Protein 7W13 (pdb70)

B-factor: mean 14.5, std 6.31, range [6.66, 54.09]

Foldseek 3Di:
DWFLVVQVQCVQQLQQWWWDWDCVVPVDTHNDRPRDDDPQWGDDPSWTKGKDFDAQTFGKIWGNDWFWLQDADKKKKKFWWAFADDDPQQAKKFFKFFALAPVLQGTQWTWMFGCDDPCDGQWIWIWGWPHSDDDPVTDIDIFTPGHRDNDIWMWMWIRHNQWIWIAINNRTRDIDGRNSSGGRGITMMGHIGGRTGRDMTMMITPHMDID

Solvent-accessible surface area: 9708 Å² total; per-residue (Å²): 163,119,17,0,52,53,5,60,85,0,70,69,0,2,150,57,3,21,0,17,15,12,137,98,72,27,242,73,44,23,182,82,4,64,128,48,74,29,1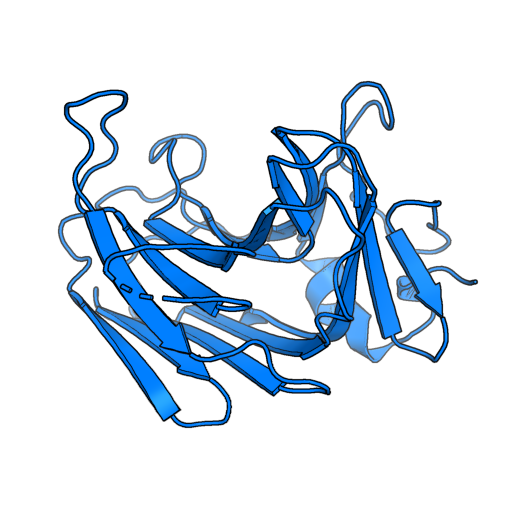18,14,0,6,1,66,132,132,15,0,6,0,17,20,16,19,78,85,67,85,0,0,0,31,5,82,75,75,14,37,2,87,28,112,84,43,61,79,0,31,0,44,0,21,0,45,102,27,105,236,29,3,83,32,2,0,0,0,7,0,10,2,16,109,53,0,70,62,35,0,0,36,0,0,7,16,34,103,38,98,133,97,149,41,4,2,1,0,6,0,23,60,31,43,112,68,73,99,46,7,130,87,70,80,35,55,14,28,97,31,33,112,33,159,2,58,0,8,0,69,0,86,144,26,109,0,16,0,58,14,93,68,51,106,75,3,48,39,71,0,30,81,1,107,55,71,19,0,24,5,6,0,0,0,63,0,47,92,3,99,32,78,3,81,0,19,0,22,16,1,63,45,91

Sequence (211 aa):
RRPPWDIARFRPALRVAKLQAPDSVQRKDVRSFPNFQADHFYSENRDMVFVMGGDSQRSELRFLDEWSVRTSSTRRMVGVLTLPTPLRGMKHFTWMQVAGGSKGKKPLLRLSWHDKREQLRNTMLATVRLNNKSGDAGRFKKIVLGTRPSGRFVADVRVERSRLTVRLNGRKLVDEDVGYWTYSTNYFKAGVYVQEGSPDARVVFHGLTVS

Secondary structure (DSSP, 8-state):
-B-GGGSGGGHHHHHTEEEE--TTT-SS-B---TT--BTTEEBSTT-EEEEEESTT-EEEEEES--B-TT-SS-EEEEEEEE-PPPPTT--EEEEEEEE-HHHH-S-SEEEEEEEE----EEEEEEEEES----GGG--EEEEEEEEPPSS-EEEEEEEETTEEEEEETTEEEEEEE-TT---S-BEEEEEEEEEE-SSEEEEEEEEEEE-

Organism: Pyropia yezoensis (NCBI:txid2788)

Radius of gyration: 16.11 Å; Cα contacts (8 Å, |Δi|>4): 576; chains: 1; bounding box: 39×32×44 Å

Nearest PDB structures (foldseek):
  7w13-assembly1_A  TM=1.005E+00  e=8.584E-45  Pyropia yezoensis
  7w18-assembly1_A  TM=1.000E+00  e=5.402E-41  Pyropia yezoensis
  8qli-assembly1_A  TM=9.054E-01  e=7.258E-20  Paradendryphiella salina
  8r43-assembly1_A  TM=9.053E-01  e=9.008E-20  Paradendryphiella salina
  7c8g-assembly1_B  TM=9.088E-01  e=2.909E-17  Psychromonas sp.

Structure (mmCIF, N/CA/C/O backbone):
data_7W13
#
_entry.id   7W13
#
_cell.length_a   47.313
_cell.length_b   64.523
_cell.length_c   73.840
_cell.angle_alpha   90.000
_cell.angle_beta   90.000
_cell.angle_gamma   90.000
#
_symmetry.space_group_name_H-M   'P 21 21 21'
#
loop_
_entity.id
_entity.type
_entity.pdbx_description
1 polymer 'Alginate lyase'
2 branched 'beta-D-mannopyranuronic acid-(1-4)-beta-D-mannopyranuronic acid-(1-4)-beta-D-mannopyranuronic acid'
3 water water
#
loop_
_atom_site.group_PDB
_atom_site.id
_atom_site.type_symbol
_atom_site.label_atom_id
_atom_site.label_alt_id
_atom_site.label_comp_id
_atom_site.label_asym_id
_atom_site.label_entity_id
_atom_site.label_seq_id
_atom_site.pdbx_PDB_ins_code
_atom_site.Cartn_x
_atom_site.Cartn_y
_atom_site.Cartn_z
_atom_site.occupancy
_atom_site.B_iso_or_equiv
_atom_site.auth_seq_id
_atom_site.auth_comp_id
_atom_site.auth_asym_id
_atom_site.auth_atom_id
_atom_site.pdbx_PDB_model_num
ATOM 1 N N . ARG A 1 27 ? 24.705 31.064 1.592 1.00 19.46 27 ARG A N 1
ATOM 2 C CA . ARG A 1 27 ? 25.167 31.043 3.039 1.00 17.32 27 ARG A CA 1
ATOM 3 C C . ARG A 1 27 ? 26.591 31.557 3.207 1.00 18.76 27 ARG A C 1
ATOM 4 O O . ARG A 1 27 ? 27.443 31.351 2.353 1.00 20.08 27 ARG A O 1
ATOM 12 N N . ARG A 1 28 ? 26.858 32.246 4.307 1.00 15.31 28 ARG A N 1
ATOM 13 C CA . ARG A 1 28 ? 28.175 32.808 4.561 1.00 15.77 28 ARG A CA 1
ATOM 14 C C . ARG A 1 28 ? 28.511 32.725 6.071 1.00 12.80 28 ARG A C 1
ATOM 15 O O . ARG A 1 28 ? 27.617 32.384 6.869 1.00 13.07 28 ARG A O 1
ATOM 23 N N . PRO A 1 29 ? 29.767 32.965 6.513 1.00 12.72 29 PRO A N 1
ATOM 24 C CA . PRO A 1 29 ? 30.168 32.894 7.895 1.00 11.79 29 PRO A CA 1
ATOM 25 C C . PRO A 1 29 ? 29.448 33.993 8.690 1.00 11.33 29 PRO A C 1
ATOM 26 O O . PRO A 1 29 ? 29.411 35.120 8.234 1.00 11.85 29 PRO A O 1
ATOM 30 N N . PRO A 1 30 ? 28.835 33.674 9.824 1.00 10.15 30 PRO A N 1
ATOM 31 C CA . PRO A 1 30 ? 28.202 34.760 10.581 1.00 10.03 30 PRO A CA 1
ATOM 32 C C . PRO A 1 30 ? 29.195 35.872 10.964 1.00 10.22 30 PRO A C 1
ATOM 33 O O . PRO A 1 30 ? 28.760 37.048 11.145 1.00 12.83 30 PRO A O 1
ATOM 37 N N . TRP A 1 31 ? 30.476 35.587 11.077 1.00 11.06 31 TRP A N 1
ATOM 38 C CA . TRP A 1 31 ? 31.494 36.635 11.354 1.00 11.49 31 TRP A CA 1
ATOM 39 C C . TRP A 1 31 ? 31.523 37.676 10.224 1.00 12.18 31 TRP A C 1
ATOM 40 O O . TRP A 1 31 ? 31.898 38.829 10.481 1.00 13.61 31 TRP A O 1
ATOM 51 N N . ASP A 1 32 ? 31.051 37.297 9.035 1.00 11.95 32 ASP A N 1
ATOM 52 C CA . ASP A 1 32 ? 30.931 38.317 7.927 1.00 11.91 32 ASP A CA 1
ATOM 53 C C . ASP A 1 32 ? 29.940 39.445 8.256 1.00 12.24 32 ASP A C 1
ATOM 54 O O . ASP A 1 32 ? 30.074 40.578 7.716 1.00 13.94 32 ASP A O 1
ATOM 59 N N . ILE A 1 33 ? 28.995 39.195 9.173 1.00 12.21 33 ILE A N 1
ATOM 60 C CA . ILE A 1 33 ? 28.000 40.175 9.513 1.00 11.51 33 ILE A CA 1
ATOM 61 C C . ILE A 1 33 ? 28.431 40.854 10.793 1.00 11.79 33 ILE A C 1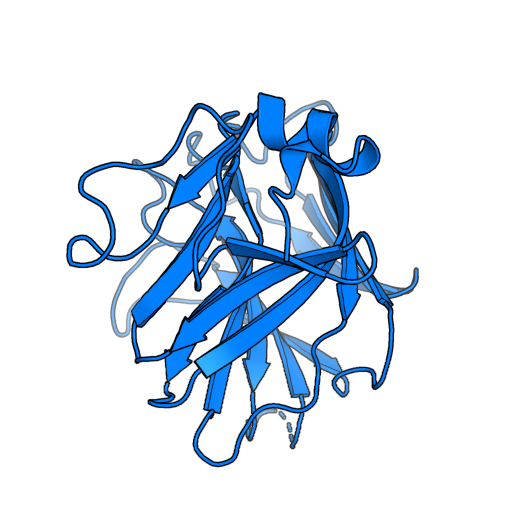
ATOM 62 O O . ILE A 1 33 ? 28.404 40.303 11.907 1.00 12.46 33 ILE A O 1
ATOM 67 N N . ALA A 1 34 ? 28.926 42.094 10.659 1.00 12.48 34 ALA A N 1
ATOM 68 C CA . ALA A 1 34 ? 29.621 42.710 11.762 1.00 11.24 34 ALA A CA 1
ATOM 69 C C . ALA A 1 34 ? 28.894 42.814 13.108 1.00 11.05 34 ALA A C 1
ATOM 70 O O . ALA A 1 34 ? 29.520 42.781 14.183 1.00 9.14 34 ALA A O 1
ATOM 72 N N . ARG A 1 35 ? 27.567 42.896 13.009 1.00 10.52 35 ARG A N 1
ATOM 73 C CA . ARG A 1 35 ? 26.799 43.082 14.221 1.00 9.82 35 ARG A CA 1
ATOM 74 C C . ARG A 1 35 ? 26.959 41.897 15.201 1.00 8.16 35 ARG A C 1
ATOM 75 O O . ARG A 1 35 ? 26.613 42.038 16.405 1.00 8.71 35 ARG A O 1
ATOM 79 N N . PHE A 1 36 ? 27.352 40.733 14.662 1.00 7.75 36 PHE A N 1
ATOM 80 C CA . PHE A 1 36 ? 27.541 39.557 15.571 1.00 7.93 36 PHE A CA 1
ATOM 81 C C . PHE A 1 36 ? 28.937 39.446 16.176 1.00 8.46 36 PHE A C 1
ATOM 82 O O . PHE A 1 36 ? 29.174 38.666 17.104 1.00 9.11 36 PHE A O 1
ATOM 90 N N . ARG A 1 37 ? 29.841 40.326 15.706 1.00 8.54 37 ARG A N 1
ATOM 91 C CA . ARG A 1 37 ? 31.187 40.198 16.209 1.00 9.18 37 ARG A CA 1
ATOM 92 C C . ARG A 1 37 ? 31.381 40.366 17.730 1.00 8.58 37 ARG A C 1
ATOM 93 O O . ARG A 1 37 ? 32.189 39.679 18.319 1.00 9.43 37 ARG A O 1
ATOM 101 N N . PRO A 1 38 ? 30.700 41.341 18.376 1.00 8.23 38 PRO A N 1
ATOM 102 C CA . PRO A 1 38 ? 30.920 41.501 19.802 1.00 8.24 38 PRO A CA 1
ATOM 103 C C . PRO A 1 38 ? 30.609 40.191 20.587 1.00 8.17 38 PRO A C 1
ATOM 104 O O . PRO A 1 38 ? 31.451 39.780 21.432 1.00 8.97 38 PRO A O 1
ATOM 108 N N . ALA A 1 39 ? 29.481 39.564 20.273 1.00 8.30 39 ALA A N 1
ATOM 109 C CA . ALA A 1 39 ? 29.130 38.304 20.951 1.00 7.88 39 ALA A CA 1
ATOM 110 C C . ALA A 1 39 ? 30.142 37.199 20.596 1.00 8.13 39 ALA A C 1
ATOM 111 O O . ALA A 1 39 ? 30.603 36.468 21.512 1.00 8.84 39 ALA A O 1
ATOM 113 N N . LEU A 1 40 ? 30.525 37.140 19.335 1.00 8.05 40 LEU A N 1
ATOM 114 C CA . LEU A 1 40 ? 31.389 36.024 18.910 1.00 8.74 40 LEU A CA 1
ATOM 115 C C . LEU A 1 40 ? 32.795 36.154 19.460 1.00 9.44 40 LEU A C 1
ATOM 116 O O . LEU A 1 40 ? 33.476 35.137 19.741 1.00 11.42 40 LEU A O 1
ATOM 121 N N . ARG A 1 41 ? 33.218 37.382 19.710 1.00 10.16 41 ARG A N 1
ATOM 122 C CA . ARG A 1 41 ? 34.501 37.582 20.349 1.00 10.08 41 ARG A CA 1
ATOM 123 C C . ARG A 1 41 ? 34.601 37.018 21.790 1.00 10.46 41 ARG A C 1
ATOM 124 O O . ARG A 1 41 ? 35.722 36.764 22.303 1.00 11.37 41 ARG A O 1
ATOM 132 N N . VAL A 1 42 ? 33.436 36.806 22.479 1.00 10.23 42 VAL A N 1
ATOM 133 C CA . VAL A 1 42 ? 33.408 36.419 23.870 1.00 9.36 42 VAL A CA 1
ATOM 134 C C . VAL A 1 42 ? 32.535 35.099 24.031 1.00 9.56 42 VAL A C 1
ATOM 135 O O . VAL A 1 42 ? 31.951 34.885 25.083 1.00 10.84 42 VAL A O 1
ATOM 139 N N . ALA A 1 43 ? 32.590 34.288 22.974 1.00 8.64 43 ALA A N 1
ATOM 140 C CA . ALA A 1 43 ? 31.850 33.001 22.994 1.00 9.31 43 ALA A CA 1
ATOM 141 C C . ALA A 1 43 ? 32.600 31.957 22.232 1.00 9.90 43 ALA A C 1
ATOM 142 O O . ALA A 1 43 ? 33.528 32.242 21.506 1.00 13.20 43 ALA A O 1
ATOM 144 N N . LYS A 1 44 ? 32.183 30.710 22.405 1.00 10.10 44 LYS A N 1
ATOM 145 C CA . LYS A 1 44 ? 32.649 29.627 21.529 1.00 10.36 44 LYS A CA 1
ATOM 146 C C . LYS A 1 44 ? 31.438 28.777 21.132 1.00 10.56 44 LYS A C 1
ATOM 147 O O . LYS A 1 44 ? 30.442 28.825 21.825 1.00 10.27 44 LYS A O 1
ATOM 153 N N . LEU A 1 45 ? 31.533 28.082 20.022 1.00 9.82 45 LEU A N 1
ATOM 154 C CA . LEU A 1 45 ? 30.403 27.343 19.446 1.00 9.41 45 LEU A CA 1
ATOM 155 C C . LEU A 1 45 ? 30.539 25.867 19.769 1.00 9.95 45 LEU A C 1
ATOM 156 O O . LEU A 1 45 ? 31.549 25.262 19.440 1.00 11.33 45 LEU A O 1
ATOM 161 N N . GLN A 1 46 ? 29.519 25.317 20.457 1.00 9.82 46 GLN A N 1
ATOM 162 C CA . GLN A 1 46 ? 29.488 23.869 20.824 1.00 10.30 46 GLN A CA 1
ATOM 163 C C . GLN A 1 46 ? 28.533 23.123 19.900 1.00 9.28 46 GLN A C 1
ATOM 164 O O . GLN A 1 46 ? 27.448 23.571 19.620 1.00 10.78 46 GLN A O 1
ATOM 170 N N . ALA A 1 47 ? 28.920 21.902 19.477 1.00 10.02 47 ALA A N 1
ATOM 171 C CA . ALA A 1 47 ? 28.092 21.054 18.611 1.00 10.15 47 ALA A CA 1
ATOM 172 C C . ALA A 1 47 ? 28.518 19.585 18.934 1.00 11.02 47 ALA A C 1
ATOM 173 O O . ALA A 1 47 ? 29.364 19.379 19.763 1.00 11.76 47 ALA A O 1
ATOM 175 N N . PRO A 1 48 ? 27.811 18.620 18.367 1.00 12.92 48 PRO A N 1
ATOM 176 C CA . PRO A 1 48 ? 28.049 17.207 18.759 1.00 14.10 48 PRO A CA 1
ATOM 177 C C . PRO A 1 48 ? 29.478 16.745 18.502 1.00 17.65 48 PRO A C 1
ATOM 178 O O . PRO A 1 48 ? 30.101 17.277 17.598 1.00 15.75 48 PRO A O 1
ATOM 182 N N . ASP A 1 49 ? 29.973 15.739 19.243 1.00 19.34 49 ASP A N 1
ATOM 183 C CA . ASP A 1 49 ? 31.378 15.273 19.019 1.00 21.24 49 ASP A CA 1
ATOM 184 C C . ASP A 1 49 ? 31.502 14.559 17.678 1.00 22.73 49 ASP A C 1
ATOM 185 O O . ASP A 1 49 ? 32.613 14.453 17.116 1.00 26.39 49 ASP A O 1
ATOM 190 N N . SER A 1 50 ? 30.378 14.134 17.141 1.00 20.91 50 SER A N 1
ATOM 191 C CA . SER A 1 50 ? 30.354 13.540 15.828 1.00 23.56 50 SER A CA 1
ATOM 192 C C . SER A 1 50 ? 30.416 14.634 14.750 1.00 22.90 50 SER A C 1
ATOM 193 O O . SER A 1 50 ? 30.547 14.324 13.570 1.00 22.34 50 SER A O 1
ATOM 196 N N . VAL A 1 51 ? 30.281 15.905 15.118 1.00 20.69 51 VAL A N 1
ATOM 197 C CA . VAL A 1 51 ? 30.154 16.975 14.136 1.00 18.06 51 VAL A CA 1
ATOM 198 C C . VAL A 1 51 ? 31.439 17.815 14.215 1.00 18.39 51 VAL A C 1
ATOM 199 O O . VAL A 1 51 ? 31.964 18.293 13.169 1.00 18.77 51 VAL A O 1
ATOM 203 N N . GLN A 1 52 ? 31.950 18.100 15.416 1.00 17.38 52 GLN A N 1
ATOM 204 C CA . GLN A 1 52 ? 33.239 18.772 15.474 1.00 20.79 52 GLN A CA 1
ATOM 205 C C . GLN A 1 52 ? 34.023 18.281 16.630 1.00 18.64 52 GLN A C 1
ATOM 206 O O . GLN A 1 52 ? 33.464 17.903 17.611 1.00 17.20 52 GLN A O 1
ATOM 212 N N . ARG A 1 53 ? 35.342 18.208 16.462 1.00 19.76 53 ARG A N 1
ATOM 213 C CA . ARG A 1 53 ? 36.161 17.615 17.538 1.00 20.23 53 ARG A CA 1
ATOM 214 C C . ARG A 1 53 ? 36.147 18.482 18.783 1.00 20.63 53 ARG A C 1
ATOM 215 O O . ARG A 1 53 ? 36.058 17.950 19.891 1.00 21.79 53 ARG A O 1
ATOM 223 N N . LYS A 1 54 ? 36.175 19.814 18.617 1.00 17.15 54 LYS A N 1
ATOM 224 C CA . LYS A 1 54 ? 36.302 20.688 19.712 1.00 17.91 54 LYS A CA 1
ATOM 225 C C . LYS A 1 54 ? 35.406 21.890 19.448 1.00 14.23 54 LYS A C 1
ATOM 226 O O . LYS A 1 54 ? 35.019 22.100 18.285 1.00 16.10 54 LYS A O 1
ATOM 228 N N . ASP A 1 55 ? 35.127 22.618 20.515 1.00 16.80 55 ASP A N 1
ATOM 229 C CA . ASP A 1 55 ? 34.360 23.875 20.440 1.00 15.10 55 ASP A CA 1
ATOM 230 C C . ASP A 1 55 ? 35.082 24.850 19.508 1.00 18.72 55 ASP A C 1
ATOM 231 O O . ASP A 1 55 ? 36.307 24.861 19.424 1.00 19.09 55 ASP A O 1
ATOM 236 N N . VAL A 1 56 ? 34.333 25.584 18.710 1.00 15.16 56 VAL A N 1
ATOM 237 C CA . VAL A 1 56 ? 34.970 26.509 17.729 1.00 15.35 56 VAL A CA 1
ATOM 238 C C . VAL A 1 56 ? 35.160 27.804 18.453 1.00 15.95 56 VAL A C 1
ATOM 239 O O . VAL A 1 56 ? 34.201 28.355 19.038 1.00 13.75 56 VAL A O 1
ATOM 243 N N . ARG A 1 57 ? 36.402 28.340 18.422 1.00 16.15 57 ARG A N 1
ATOM 244 C CA . ARG A 1 57 ? 36.715 29.554 19.179 1.00 16.84 57 ARG A CA 1
ATOM 245 C C . ARG A 1 57 ? 37.084 30.677 18.237 1.00 18.92 57 ARG A C 1
ATOM 246 O O . ARG A 1 57 ? 36.997 31.849 18.600 1.00 23.20 57 ARG A O 1
ATOM 252 N N . SER A 1 58 ? 37.487 30.316 17.037 1.00 16.30 58 SER A N 1
ATOM 253 C CA . SER A 1 58 ? 37.858 31.322 16.034 1.00 16.77 58 SER A CA 1
ATOM 254 C C . SER A 1 58 ? 36.779 31.375 14.974 1.00 14.70 58 SER A C 1
ATOM 255 O O . SER A 1 58 ? 36.612 30.465 14.163 1.00 16.48 58 SER A O 1
ATOM 258 N N . PHE A 1 59 ? 36.063 32.493 14.924 1.00 13.53 59 PHE A N 1
ATOM 259 C CA . PHE A 1 59 ? 34.954 32.596 13.988 1.00 14.43 59 PHE A CA 1
ATOM 260 C C . PHE A 1 59 ? 35.169 33.163 12.575 1.00 13.18 59 PHE A C 1
ATOM 261 O O . PHE A 1 59 ? 34.410 32.885 11.645 1.00 12.91 59 PHE A O 1
ATOM 269 N N . PRO A 1 60 ? 36.252 33.929 12.361 1.00 15.06 60 PRO A N 1
ATOM 270 C CA . PRO A 1 60 ? 36.367 34.387 10.960 1.00 15.47 60 PRO A CA 1
ATOM 271 C C . PRO A 1 60 ? 36.403 33.225 9.946 1.00 13.75 60 PRO A C 1
ATOM 272 O O . PRO A 1 60 ? 37.096 32.218 10.200 1.00 15.05 60 PRO A O 1
ATOM 276 N N . ASN A 1 61 ? 35.662 33.345 8.844 1.00 14.28 61 ASN A N 1
ATOM 277 C CA . ASN A 1 61 ? 35.560 32.362 7.774 1.00 16.04 61 ASN A CA 1
ATOM 278 C C . ASN A 1 61 ? 34.864 31.061 8.104 1.00 14.42 61 ASN A C 1
ATOM 279 O O . ASN A 1 61 ? 34.726 30.216 7.227 1.00 16.10 61 ASN A O 1
ATOM 284 N N . PHE A 1 62 ? 34.269 30.981 9.299 1.00 14.60 62 PHE A N 1
ATOM 285 C CA . PHE A 1 62 ? 33.670 29.699 9.727 1.00 13.41 62 PHE A CA 1
ATOM 286 C C . PHE A 1 62 ? 32.171 29.665 9.425 1.00 12.98 62 PHE A C 1
ATOM 287 O O . PHE A 1 62 ? 31.399 30.579 9.785 1.00 11.15 62 PHE A O 1
ATOM 295 N N . GLN A 1 63 ? 31.755 28.587 8.803 1.00 12.89 63 GLN A N 1
ATOM 296 C CA . GLN A 1 63 ? 30.359 28.289 8.580 1.00 14.35 63 GLN A CA 1
ATOM 297 C C . GLN A 1 63 ? 30.245 26.788 8.430 1.00 13.85 63 GLN A C 1
ATOM 298 O O . GLN A 1 63 ? 31.225 26.085 8.062 1.00 13.32 63 GLN A O 1
ATOM 304 N N . ALA A 1 64 ? 29.072 26.305 8.775 1.00 12.73 64 ALA A N 1
ATOM 305 C CA . ALA A 1 64 ? 28.716 24.902 8.664 1.00 12.87 64 ALA A CA 1
ATOM 306 C C . ALA A 1 64 ? 27.227 24.749 8.559 1.00 13.01 64 ALA A C 1
ATOM 307 O O . ALA A 1 64 ? 26.463 25.705 8.752 1.00 11.95 64 ALA A O 1
ATOM 309 N N . ASP A 1 65 ? 26.754 23.547 8.176 1.00 13.75 65 ASP A N 1
ATOM 310 C CA . ASP A 1 65 ? 25.319 23.328 8.180 1.00 12.24 65 ASP A CA 1
ATOM 311 C C . ASP A 1 65 ? 24.606 23.674 9.522 1.00 10.87 65 ASP A C 1
ATOM 312 O O . ASP A 1 65 ? 23.401 24.069 9.498 1.00 12.53 65 ASP A O 1
ATOM 317 N N . HIS A 1 66 ? 25.372 23.615 10.607 1.00 11.04 66 HIS A N 1
ATOM 318 C CA . HIS A 1 66 ? 24.725 23.868 11.945 1.00 10.45 66 HIS A CA 1
ATOM 319 C C . HIS A 1 66 ? 24.870 25.322 12.362 1.00 10.13 66 HIS A C 1
ATOM 320 O O . HIS A 1 66 ? 24.353 25.711 13.395 1.00 10.21 66 HIS A O 1
ATOM 327 N N . PHE A 1 67 ? 25.636 26.110 11.623 1.00 9.82 67 PHE A N 1
ATOM 328 C CA . PHE A 1 67 ? 25.934 27.502 12.072 1.00 9.22 67 PHE A CA 1
ATOM 329 C C . PHE A 1 67 ? 26.322 28.316 10.822 1.00 9.79 67 PHE A C 1
ATOM 330 O O . PHE A 1 67 ? 27.448 28.140 10.291 1.00 10.35 67 PHE A O 1
ATOM 338 N N . TYR A 1 68 ? 25.406 29.158 10.369 1.00 9.21 68 TYR A N 1
ATOM 339 C CA . TYR A 1 68 ? 25.689 29.908 9.123 1.00 10.02 68 TYR A CA 1
ATOM 340 C C . TYR A 1 68 ? 24.862 31.168 9.106 1.00 10.11 68 TYR A C 1
ATOM 341 O O . TYR A 1 68 ? 23.960 31.378 9.949 1.00 9.33 68 TYR A O 1
ATOM 350 N N . SER A 1 69 ? 25.201 32.081 8.187 1.00 8.55 69 SER A N 1
ATOM 351 C CA . SER A 1 69 ? 24.340 33.264 8.037 1.00 9.64 69 SER A CA 1
ATOM 352 C C . SER A 1 69 ? 23.640 33.219 6.659 1.00 11.98 69 SER A C 1
ATOM 353 O O . SER A 1 69 ? 24.295 32.930 5.632 1.00 12.77 69 SER A O 1
ATOM 356 N N . GLU A 1 70 ? 22.364 33.576 6.630 1.00 12.23 70 GLU A N 1
ATOM 357 C CA . GLU A 1 70 ? 21.540 33.869 5.415 1.00 13.07 70 GLU A CA 1
ATOM 358 C C . GLU A 1 70 ? 20.785 35.113 5.797 1.00 13.49 70 GLU A C 1
ATOM 359 O O . GLU A 1 70 ? 20.402 35.293 6.976 1.00 14.19 70 GLU A O 1
ATOM 365 N N . ASN A 1 71 ? 20.531 35.986 4.821 1.00 12.98 71 ASN A N 1
ATOM 366 C CA . ASN A 1 71 ? 19.711 37.196 5.105 1.00 12.62 71 ASN A CA 1
ATOM 367 C C . ASN A 1 71 ? 20.282 38.097 6.223 1.00 12.67 71 ASN A C 1
ATOM 368 O O . ASN A 1 71 ? 19.505 38.832 6.882 1.00 13.32 71 ASN A O 1
ATOM 373 N N . ARG A 1 72 ? 21.613 38.061 6.401 1.00 12.59 72 ARG A N 1
ATOM 374 C CA . ARG A 1 72 ? 22.350 38.838 7.415 1.00 13.07 72 ARG A CA 1
ATOM 375 C C . ARG A 1 72 ? 22.013 38.392 8.885 1.00 11.61 72 ARG A C 1
ATOM 376 O O . ARG A 1 72 ? 22.246 39.072 9.830 1.00 12.90 72 ARG A O 1
ATOM 382 N N . ASP A 1 73 ? 21.398 37.223 9.003 1.00 11.35 73 ASP A N 1
ATOM 383 C CA . ASP A 1 73 ? 21.138 36.667 10.347 1.00 10.33 73 ASP A CA 1
ATOM 384 C C . ASP A 1 73 ? 22.201 35.619 10.753 1.00 9.85 73 ASP A C 1
ATOM 385 O O . ASP A 1 73 ? 23.001 35.136 9.910 1.00 10.74 73 ASP A O 1
ATOM 390 N N . MET A 1 74 ? 22.150 35.201 12.048 1.00 8.11 74 MET A N 1
ATOM 391 C CA . MET A 1 74 ? 23.024 34.171 12.535 1.00 7.40 74 MET A CA 1
ATOM 392 C C . MET A 1 74 ? 22.139 32.993 12.865 1.00 8.09 74 MET A C 1
ATOM 393 O O . MET A 1 74 ? 21.321 33.074 13.804 1.00 7.88 74 MET A O 1
ATOM 398 N N . VAL A 1 75 ? 22.330 31.895 12.136 1.00 7.51 75 VAL A N 1
ATOM 399 C CA . VAL A 1 75 ? 21.326 30.821 12.148 1.00 7.11 75 VAL A CA 1
ATOM 400 C C . VAL A 1 75 ? 21.971 29.615 12.771 1.00 6.95 75 VAL A C 1
ATOM 401 O O . VAL A 1 75 ? 23.039 29.118 12.347 1.00 7.40 75 VAL A O 1
ATOM 405 N N . PHE A 1 76 ? 21.270 29.037 13.756 1.00 7.38 76 PHE A N 1
ATOM 406 C CA . PHE A 1 76 ? 21.654 27.734 14.337 1.00 6.78 76 PHE A CA 1
ATOM 407 C C . PHE A 1 76 ? 20.706 26.650 13.991 1.00 7.94 76 PHE A C 1
ATOM 408 O O . PHE A 1 76 ? 19.456 26.824 14.057 1.00 7.83 76 PHE A O 1
ATOM 4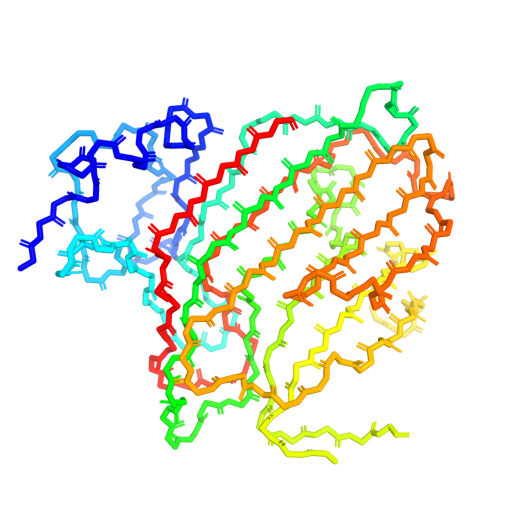16 N N . VAL A 1 77 ? 21.275 25.501 13.564 1.00 7.81 77 VAL A N 1
ATOM 417 C CA . VAL A 1 77 ? 20.400 24.379 13.156 1.00 8.51 77 VAL A CA 1
ATOM 418 C C . VAL A 1 77 ? 20.943 23.091 13.750 1.00 9.07 77 VAL A C 1
ATOM 419 O O . VAL A 1 77 ? 22.102 22.689 13.498 1.00 10.46 77 VAL A O 1
ATOM 423 N N . MET A 1 78 ? 20.109 22.348 14.438 1.00 9.56 78 MET A N 1
ATOM 424 C CA . MET A 1 78 ? 20.515 21.036 14.943 1.00 8.65 78 MET A CA 1
ATOM 425 C C . MET A 1 78 ? 19.263 20.147 15.044 1.00 9.07 78 MET A C 1
ATOM 426 O O . MET A 1 78 ? 18.170 20.597 15.372 1.00 10.45 78 MET A O 1
ATOM 431 N N . GLY A 1 79 ? 19.463 18.888 14.722 1.00 9.62 79 GLY A N 1
ATOM 432 C CA . GLY A 1 79 ? 18.370 17.913 14.914 1.00 9.46 79 GLY A CA 1
ATOM 433 C C . GLY A 1 79 ? 18.841 16.858 15.930 1.00 10.26 79 GLY A C 1
ATOM 434 O O . GLY A 1 79 ? 20.017 16.594 16.104 1.00 12.09 79 GLY A O 1
ATOM 435 N N . GLY A 1 80 ? 17.855 16.163 16.505 1.00 9.38 80 GLY A N 1
ATOM 436 C CA . GLY A 1 80 ? 18.138 14.938 17.294 1.00 9.67 80 GLY A CA 1
ATOM 437 C C . GLY A 1 80 ? 18.118 15.259 18.791 1.00 8.62 80 GLY A C 1
ATOM 438 O O . GLY A 1 80 ? 18.807 16.213 19.286 1.00 8.80 80 GLY A O 1
ATOM 439 N N . ASP A 1 81 ? 17.429 14.413 19.563 1.00 7.71 81 ASP A N 1
ATOM 440 C CA . ASP A 1 81 ? 17.383 14.594 20.991 1.00 7.99 81 ASP A CA 1
ATOM 441 C C . ASP A 1 81 ? 18.748 14.706 21.672 1.00 8.41 81 ASP A C 1
ATOM 442 O O . ASP A 1 81 ? 19.664 13.934 21.385 1.00 8.30 81 ASP A O 1
ATOM 447 N N . SER A 1 82 ? 18.898 15.723 22.504 1.00 9.68 82 SER A N 1
ATOM 448 C CA . SER A 1 82 ? 20.079 16.016 23.278 1.00 10.06 82 SER A CA 1
ATOM 449 C C . SER A 1 82 ? 21.204 16.672 22.477 1.00 11.54 82 SER A C 1
ATOM 450 O O . SER A 1 82 ? 22.291 16.873 23.096 1.00 16.64 82 SER A O 1
ATOM 453 N N . GLN A 1 83 ? 21.006 16.994 21.210 1.00 10.60 83 GLN A N 1
ATOM 454 C CA . GLN A 1 83 ? 22.100 17.536 20.389 1.00 10.78 83 GLN A CA 1
ATOM 455 C C . GLN A 1 83 ? 21.933 19.060 20.319 1.00 10.59 83 GLN A C 1
ATOM 456 O O . GLN A 1 83 ? 20.847 19.536 20.346 1.00 10.17 83 GLN A O 1
ATOM 462 N N . ARG A 1 84 ? 23.073 19.770 20.284 1.00 9.81 84 ARG A N 1
ATOM 463 C CA . ARG A 1 84 ? 23.020 21.242 20.248 1.00 9.17 84 ARG A CA 1
ATOM 464 C C . ARG A 1 84 ? 23.874 21.849 19.138 1.00 10.27 84 ARG A C 1
ATOM 465 O O . ARG A 1 84 ? 24.844 21.280 18.665 1.00 10.40 84 ARG A O 1
ATOM 473 N N . SER A 1 85 ? 23.524 23.051 18.740 1.00 8.30 85 SER A N 1
ATOM 474 C CA . SER A 1 85 ? 24.478 23.947 18.090 1.00 8.07 85 SER A CA 1
ATOM 475 C C . SER A 1 85 ? 24.235 25.237 18.870 1.00 7.78 85 SER A C 1
ATOM 476 O O . SER A 1 85 ? 23.196 25.896 18.631 1.00 8.29 85 SER A O 1
ATOM 479 N N . GLU A 1 86 ? 25.178 25.607 19.718 1.00 8.30 86 GLU A N 1
ATOM 480 C CA . GLU A 1 86 ? 24.848 26.692 20.680 1.00 9.42 86 GLU A CA 1
ATOM 481 C C . GLU A 1 86 ? 26.124 27.471 20.998 1.00 9.60 86 GLU A C 1
ATOM 482 O O . GLU A 1 86 ? 27.235 26.927 21.202 1.00 10.51 86 GLU A O 1
ATOM 488 N N . LEU A 1 87 ? 25.960 28.772 21.169 1.00 8.90 87 LEU A N 1
ATOM 489 C CA . LEU A 1 87 ? 27.083 29.540 21.681 1.00 9.02 87 LEU A CA 1
ATOM 490 C C . LEU A 1 87 ? 27.139 29.414 23.212 1.00 10.01 87 LEU A C 1
ATOM 491 O O . LEU A 1 87 ? 26.091 29.487 23.864 1.00 9.55 87 LEU A O 1
ATOM 496 N N . ARG A 1 88 ? 28.343 29.191 23.736 1.00 9.00 88 ARG A N 1
ATOM 497 C CA . ARG A 1 88 ? 28.663 29.182 25.188 1.00 8.76 88 ARG A CA 1
ATOM 498 C C . ARG A 1 88 ? 29.456 30.452 25.464 1.00 8.68 88 ARG A C 1
ATOM 499 O O . ARG A 1 88 ? 30.596 30.546 25.012 1.00 9.00 88 ARG A O 1
ATOM 507 N N . PHE A 1 89 ? 28.840 31.415 26.121 1.00 7.56 89 PHE A N 1
ATOM 508 C CA . PHE A 1 89 ? 29.583 32.639 26.458 1.00 9.03 89 PHE A CA 1
ATOM 509 C C . PHE A 1 89 ? 30.689 32.334 27.474 1.00 10.41 89 PHE A C 1
ATOM 510 O O . PHE A 1 89 ? 30.501 31.581 28.404 1.00 11.63 89 PHE A O 1
ATOM 518 N N . LEU A 1 90 ? 31.853 32.921 27.203 1.00 11.28 90 LEU A N 1
ATOM 519 C CA . LEU A 1 90 ? 33.071 32.599 27.970 1.00 13.26 90 LEU A CA 1
ATOM 520 C C . LEU A 1 90 ? 33.109 33.135 29.390 1.00 13.93 90 LEU A C 1
ATOM 521 O O . LEU A 1 90 ? 33.697 32.485 30.279 1.00 15.27 90 LEU A O 1
ATOM 526 N N . ASP A 1 91 ? 32.459 34.279 29.643 1.00 13.78 91 ASP A N 1
ATOM 527 C CA . ASP A 1 91 ? 32.519 34.891 30.995 1.00 15.20 91 ASP A CA 1
ATOM 528 C C . ASP A 1 91 ? 31.707 34.028 31.930 1.00 16.30 91 ASP A C 1
ATOM 529 O O . ASP A 1 91 ? 30.581 33.635 31.571 1.00 17.99 91 ASP A O 1
ATOM 534 N N . GLU A 1 92 ? 32.282 33.712 33.097 1.00 15.77 92 GLU A N 1
ATOM 535 C CA . GLU A 1 92 ? 31.607 33.001 34.180 1.00 17.45 92 GLU A CA 1
ATOM 536 C C . GLU A 1 92 ? 31.355 33.939 35.353 1.00 17.23 92 GLU A C 1
ATOM 537 O O . GLU A 1 92 ? 32.135 34.870 35.618 1.00 19.23 92 GLU A O 1
ATOM 543 N N . TRP A 1 93 ? 30.231 33.744 36.005 1.00 15.79 93 TRP A N 1
ATOM 544 C CA . TRP A 1 93 ? 29.829 34.747 37.033 1.00 17.76 93 TRP A CA 1
ATOM 545 C C . TRP A 1 93 ? 28.903 34.162 38.073 1.00 15.51 93 TRP A C 1
ATOM 546 O O . TRP A 1 93 ? 28.336 33.097 37.887 1.00 15.12 93 TRP A O 1
ATOM 557 N N . SER A 1 94 ? 28.667 34.936 39.119 1.00 18.05 94 SER A N 1
ATOM 558 C CA . SER A 1 94 ? 27.834 34.507 40.255 1.00 17.02 94 SER A CA 1
ATOM 559 C C . SER A 1 94 ? 26.533 35.331 40.228 1.00 15.24 94 SER A C 1
ATOM 560 O O . SER A 1 94 ? 26.554 36.439 39.754 1.00 18.31 94 SER A O 1
ATOM 563 N N . VAL A 1 95 ? 25.412 34.808 40.750 1.00 14.30 95 VAL A N 1
ATOM 564 C CA . VAL A 1 95 ? 24.154 35.559 40.726 1.00 14.73 95 VAL A CA 1
ATOM 565 C C . VAL A 1 95 ? 24.225 36.792 41.641 1.00 17.52 95 VAL A C 1
ATOM 566 O O . VAL A 1 95 ? 23.457 37.714 41.479 1.00 18.67 95 VAL A O 1
ATOM 570 N N . ARG A 1 96 ? 25.158 36.770 42.586 1.00 20.58 96 ARG A N 1
ATOM 571 C CA . ARG A 1 96 ? 25.316 37.904 43.496 1.00 24.58 96 ARG A CA 1
ATOM 572 C C . ARG A 1 96 ? 25.880 39.170 42.832 1.00 27.63 96 ARG A C 1
ATOM 573 O O . ARG A 1 96 ? 25.890 40.260 43.473 1.00 27.16 96 ARG A O 1
ATOM 576 N N . THR A 1 97 ? 26.360 39.025 41.573 1.00 23.44 97 THR A N 1
ATOM 577 C CA . THR A 1 97 ? 27.005 40.096 40.783 1.00 22.46 97 THR A CA 1
ATOM 578 C C . THR A 1 97 ? 26.438 41.474 41.067 1.00 24.42 97 THR A C 1
ATOM 579 O O . THR A 1 97 ? 25.205 41.702 40.966 1.00 23.02 97 THR A O 1
ATOM 583 N N . SER A 1 98 ? 27.344 42.410 41.374 1.00 30.63 98 SER A N 1
ATOM 584 C CA . SER A 1 98 ? 26.960 43.807 41.666 1.00 34.78 98 SER A CA 1
ATOM 585 C C . SER A 1 98 ? 26.395 44.594 40.510 1.00 30.93 98 SER A C 1
ATOM 586 O O . SER A 1 98 ? 25.491 45.423 40.699 1.00 36.18 98 SER A O 1
ATOM 589 N N . SER A 1 99 ? 26.948 44.328 39.329 1.00 24.17 99 SER A N 1
ATOM 590 C CA . SER A 1 99 ? 26.567 44.958 38.120 1.00 23.96 99 SER A CA 1
ATOM 591 C C . SER A 1 99 ? 25.795 43.907 37.334 1.00 18.49 99 SER A C 1
ATOM 592 O O . SER A 1 99 ? 26.176 42.745 37.346 1.00 18.29 99 SER A O 1
ATOM 595 N N . THR A 1 100 ? 24.702 44.331 36.725 1.00 17.97 100 THR A N 1
ATOM 596 C CA . THR A 1 100 ? 23.885 43.418 35.900 1.00 15.40 100 THR A CA 1
ATOM 597 C C . THR A 1 100 ? 24.672 42.609 34.853 1.00 15.09 100 THR A C 1
ATOM 598 O O . THR A 1 100 ? 25.504 43.136 34.124 1.00 14.69 100 THR A O 1
ATOM 602 N N . ARG A 1 101 ? 24.397 41.320 34.851 1.00 12.88 101 ARG A N 1
ATOM 603 C CA . ARG A 1 101 ? 24.853 40.437 33.738 1.00 11.69 101 ARG A CA 1
ATOM 604 C C . ARG A 1 101 ? 23.609 40.288 32.823 1.00 9.61 101 ARG A C 1
ATOM 605 O O . ARG A 1 101 ? 22.512 39.961 33.284 1.00 11.20 101 ARG A O 1
ATOM 613 N N . ARG A 1 102 ? 2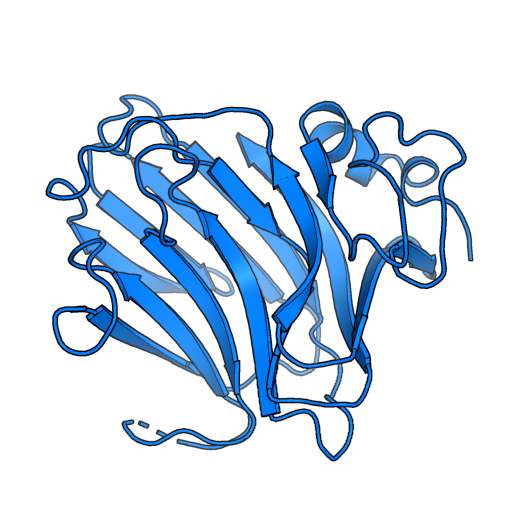3.760 40.527 31.505 1.00 9.81 102 ARG A N 1
ATOM 614 C CA . ARG A 1 102 ? 22.601 40.619 30.647 1.00 9.26 102 ARG A CA 1
ATOM 615 C C . ARG A 1 102 ? 22.945 39.962 29.328 1.00 10.26 102 ARG A C 1
ATOM 616 O O . ARG A 1 102 ? 24.022 40.151 28.785 1.00 10.73 102 ARG A O 1
ATOM 624 N N . MET A 1 103 ? 21.925 39.274 28.806 1.00 9.23 103 MET A N 1
ATOM 625 C CA . MET A 1 103 ? 21.936 38.743 27.413 1.00 8.66 103 MET A CA 1
ATOM 626 C C . MET A 1 103 ? 20.674 39.229 26.710 1.00 9.12 103 MET A C 1
ATOM 627 O O . MET A 1 103 ? 19.570 38.989 27.162 1.00 9.12 103 MET A O 1
ATOM 632 N N . VAL A 1 104 ? 20.822 39.910 25.576 1.00 8.93 104 VAL A N 1
ATOM 633 C CA . VAL A 1 104 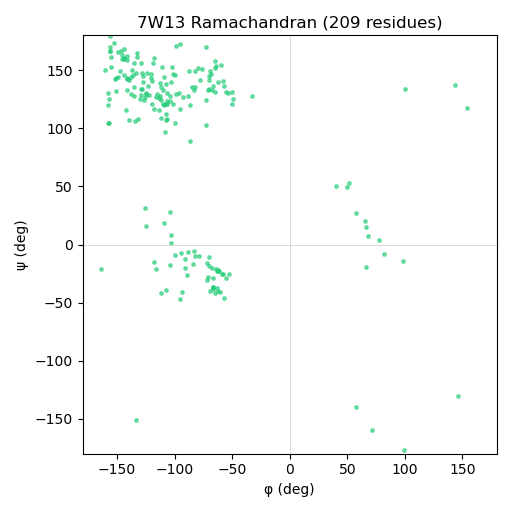? 19.657 40.359 24.838 1.00 10.01 104 VAL A CA 1
ATOM 634 C C . VAL A 1 104 ? 19.770 39.841 23.402 1.00 9.84 104 VAL A C 1
ATOM 635 O O . VAL A 1 104 ? 20.822 40.049 22.729 1.00 11.08 104 VAL A O 1
ATOM 639 N N . GLY A 1 105 ? 18.702 39.172 22.991 1.00 10.42 105 GLY A N 1
ATOM 640 C CA . GLY A 1 105 ? 18.617 38.595 21.598 1.00 10.00 105 GLY A CA 1
ATOM 641 C C . GLY A 1 105 ? 17.444 39.191 20.897 1.00 9.94 105 GLY A C 1
ATOM 642 O O . GLY A 1 105 ? 16.408 39.414 21.487 1.00 9.35 105 GLY A O 1
ATOM 643 N N . VAL A 1 106 ? 17.557 39.378 19.564 1.00 8.46 106 VAL A N 1
ATOM 644 C CA . VAL A 1 106 ? 16.427 39.678 18.712 1.00 8.99 106 VAL A CA 1
ATOM 645 C C . VAL A 1 106 ? 16.397 38.491 17.782 1.00 8.98 106 VAL A C 1
ATOM 646 O O . VAL A 1 106 ? 17.428 38.218 17.088 1.00 9.92 106 VAL A O 1
ATOM 650 N N . LEU A 1 107 ? 15.324 37.687 17.800 1.00 7.20 107 LEU A N 1
ATOM 651 C CA . LEU A 1 107 ? 15.382 36.386 17.135 1.00 7.28 107 LEU A CA 1
ATOM 652 C C . LEU A 1 107 ? 14.016 36.002 16.615 1.00 8.65 107 LEU A C 1
ATOM 653 O O . LEU A 1 107 ? 12.972 36.623 16.987 1.00 9.22 107 LEU A O 1
ATOM 658 N N . THR A 1 108 ? 14.029 35.002 15.749 1.00 7.30 108 THR A N 1
ATOM 659 C CA . THR A 1 108 ? 12.785 34.360 15.238 1.00 7.76 108 THR A CA 1
ATOM 660 C C . THR A 1 108 ? 12.941 32.861 15.480 1.00 8.08 108 THR A C 1
ATOM 661 O O . THR A 1 108 ? 14.036 32.268 15.269 1.00 8.01 108 THR A O 1
ATOM 665 N N . LEU A 1 109 ? 11.836 32.236 15.907 1.00 9.11 109 LEU A N 1
ATOM 666 C CA . LEU A 1 109 ? 11.711 30.782 15.913 1.00 8.72 109 LEU A CA 1
ATOM 667 C C . LEU A 1 109 ? 10.734 30.417 14.802 1.00 10.17 109 LEU A C 1
ATOM 668 O O . LEU A 1 109 ? 9.555 30.544 14.954 1.00 9.56 109 LEU A O 1
ATOM 673 N N . PRO A 1 110 ? 11.238 30.041 13.616 1.00 10.00 110 PRO A N 1
ATOM 674 C CA . PRO A 1 110 ? 10.368 29.672 12.544 1.00 10.44 110 PRO A CA 1
ATOM 675 C C . PRO A 1 110 ? 9.595 28.422 12.878 1.00 9.94 110 PRO A C 1
ATOM 676 O O . PRO A 1 110 ? 9.938 27.691 13.822 1.00 10.86 110 PRO A O 1
ATOM 680 N N . THR A 1 111 ? 8.485 28.245 12.197 1.00 10.02 111 THR A N 1
ATOM 681 C CA . THR A 1 111 ? 7.576 27.142 12.501 1.00 9.87 111 THR A CA 1
ATOM 682 C C . THR A 1 111 ? 8.342 25.831 12.576 1.00 9.62 111 THR A C 1
ATOM 683 O O . THR A 1 111 ? 8.940 25.413 11.550 1.00 11.19 111 THR A O 1
ATOM 687 N N . PRO A 1 112 ? 8.289 25.135 13.735 1.00 10.17 112 PRO A N 1
ATOM 688 C CA . PRO A 1 112 ? 9.069 23.868 13.815 1.00 9.22 112 PRO A CA 1
ATOM 689 C C . PRO A 1 112 ? 8.458 22.804 12.914 1.00 9.85 112 PRO A C 1
ATOM 690 O O . PRO A 1 112 ? 7.189 22.799 12.618 1.00 10.73 112 PRO A O 1
ATOM 694 N N . LEU A 1 113 ? 9.344 21.954 12.427 1.00 11.69 113 LEU A N 1
ATOM 695 C CA . LEU A 1 113 ? 8.945 20.795 11.610 1.00 12.42 113 LEU A CA 1
ATOM 696 C C . LEU A 1 113 ? 8.104 19.774 12.380 1.00 12.27 113 LEU A C 1
ATOM 697 O O . LEU A 1 113 ? 8.196 19.604 13.593 1.00 12.69 113 LEU A O 1
ATOM 702 N N . ARG A 1 114 ? 7.247 19.055 11.612 1.00 14.03 114 ARG A N 1
ATOM 703 C CA . ARG A 1 114 ? 6.512 17.939 12.199 1.00 14.39 114 ARG A CA 1
ATOM 704 C C . ARG A 1 114 ? 7.542 16.968 12.839 1.00 14.77 114 ARG A C 1
ATOM 705 O O . ARG A 1 114 ? 8.569 16.649 12.191 1.00 14.29 114 ARG A O 1
ATOM 713 N N . GLY A 1 115 ? 7.264 16.579 14.086 1.00 13.50 115 GLY A N 1
ATOM 714 C CA . GLY A 1 115 ? 8.142 15.676 14.874 1.00 13.60 115 GLY A CA 1
ATOM 715 C C . GLY A 1 115 ? 9.032 16.436 15.830 1.00 11.42 115 GLY A C 1
ATOM 716 O O . GLY A 1 115 ? 9.679 15.807 16.657 1.00 11.21 115 GLY A O 1
ATOM 717 N N . MET A 1 116 ? 9.182 17.762 15.693 1.00 10.73 116 MET A N 1
ATOM 718 C CA . MET A 1 116 ? 10.045 18.517 16.655 1.00 9.86 116 MET A CA 1
ATOM 719 C C . MET A 1 116 ? 9.156 18.891 17.858 1.00 10.56 116 MET A C 1
ATOM 720 O O . MET A 1 116 ? 8.076 19.526 17.656 1.00 12.73 116 MET A O 1
ATOM 725 N N . LYS A 1 117 ? 9.521 18.427 19.038 1.00 10.90 117 LYS A N 1
ATOM 726 C CA . LYS A 1 117 ? 8.632 18.535 20.176 1.00 11.36 117 LYS A CA 1
ATOM 727 C C . LYS A 1 117 ? 9.073 19.554 21.187 1.00 10.23 117 LYS A C 1
ATOM 728 O O . LYS A 1 117 ? 8.211 20.162 21.850 1.00 11.87 117 LYS A O 1
ATOM 734 N N . HIS A 1 118 ? 10.404 19.637 21.435 1.00 10.21 118 HIS A N 1
ATOM 735 C CA . HIS A 1 118 ? 10.927 20.430 22.553 1.00 9.16 118 HIS A CA 1
ATOM 736 C C . HIS A 1 118 ? 12.374 20.838 22.347 1.00 8.36 118 HIS A C 1
ATOM 737 O O . HIS A 1 118 ? 13.186 19.952 22.115 1.00 8.52 118 HIS A O 1
ATOM 744 N N . PHE A 1 119 ? 12.661 22.121 22.324 1.00 7.59 119 PHE A N 1
ATOM 745 C CA . PHE A 1 119 ? 14.054 22.540 22.246 1.00 7.66 119 PHE A CA 1
ATOM 746 C C . PHE A 1 119 ? 14.265 23.851 23.061 1.00 7.52 119 PHE A C 1
ATOM 747 O O . PHE A 1 119 ? 13.297 24.562 23.360 1.00 7.67 119 PHE A O 1
ATOM 755 N N . THR A 1 120 ? 15.508 24.105 23.346 1.00 7.23 120 THR A N 1
ATOM 756 C CA . THR A 1 120 ? 15.944 25.246 24.130 1.00 7.19 120 THR A CA 1
ATOM 757 C C . THR A 1 120 ? 16.705 26.234 23.269 1.00 7.62 120 THR A C 1
ATOM 758 O O . THR A 1 120 ? 17.560 25.843 22.471 1.00 7.49 120 THR A O 1
ATOM 762 N N . TRP A 1 121 ? 16.372 27.511 23.458 1.00 7.07 121 TRP A N 1
ATOM 763 C CA . TRP A 1 121 ? 17.037 28.567 22.612 1.00 7.20 121 TRP A CA 1
ATOM 764 C C . TRP A 1 121 ? 17.862 29.590 23.365 1.00 8.02 121 TRP A C 1
ATOM 765 O O . TRP A 1 121 ? 18.650 30.350 22.741 1.00 7.70 121 TRP A O 1
ATOM 776 N N . MET A 1 122 ? 17.712 29.694 24.710 1.00 7.15 122 MET A N 1
ATOM 777 C CA . MET A 1 122 ? 18.627 30.510 25.544 1.00 7.01 122 MET A CA 1
ATOM 778 C C . MET A 1 122 ? 18.738 29.833 26.880 1.00 7.59 122 MET A C 1
ATOM 779 O O . MET A 1 122 ? 17.776 29.157 27.321 1.00 7.79 122 MET A O 1
ATOM 784 N N . GLN A 1 123 ? 19.895 29.987 27.521 1.00 7.29 123 GLN A N 1
ATOM 785 C CA . GLN A 1 123 ? 20.040 29.459 28.900 1.00 7.90 123 GLN A CA 1
ATOM 786 C C . GLN A 1 123 ? 20.836 30.398 29.752 1.00 8.49 123 GLN A C 1
ATOM 787 O O . GLN A 1 123 ? 21.683 31.182 29.248 1.00 9.06 123 GLN A O 1
ATOM 793 N N . VAL A 1 124 ? 20.672 30.269 31.093 1.00 8.07 124 VAL A N 1
ATOM 794 C CA . VAL A 1 124 ? 21.755 30.561 32.045 1.00 9.50 124 VAL A CA 1
ATOM 795 C C . VAL A 1 124 ? 22.206 29.214 32.533 1.00 9.70 124 VAL A C 1
ATOM 796 O O . VAL A 1 124 ? 21.497 28.513 33.281 1.00 11.56 124 VAL A O 1
ATOM 800 N N . ALA A 1 125 ? 23.389 28.838 32.069 1.00 10.22 125 ALA A N 1
ATOM 801 C CA . ALA A 1 125 ? 23.962 27.477 32.355 1.00 10.89 125 ALA A CA 1
ATOM 802 C C . ALA A 1 125 ? 24.730 27.532 33.657 1.00 12.50 125 ALA A C 1
ATOM 803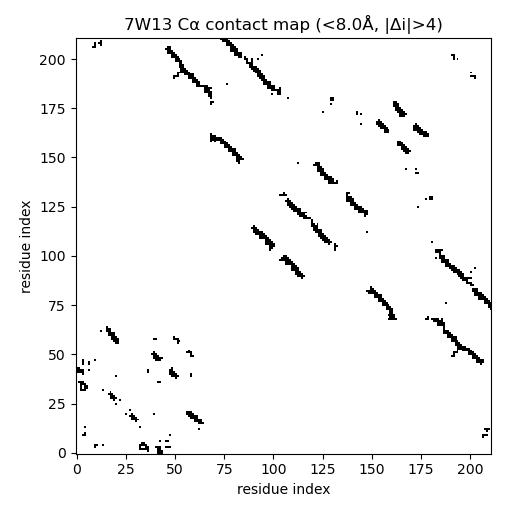 O O . ALA A 1 125 ? 25.359 28.539 34.008 1.00 12.86 125 ALA A O 1
ATOM 805 N N . GLY A 1 126 ? 24.739 26.389 34.337 1.00 14.44 126 GLY A N 1
ATOM 806 C CA . GLY A 1 126 ? 25.369 26.354 35.710 1.00 16.35 126 GLY A CA 1
ATOM 807 C C . GLY A 1 126 ? 26.839 25.974 35.632 1.00 17.17 126 GLY A C 1
ATOM 808 O O . GLY A 1 126 ? 27.550 26.103 36.623 1.00 18.35 126 GLY A O 1
ATOM 809 N N . GLY A 1 127 ? 27.315 25.498 34.494 1.00 17.70 127 GLY A N 1
ATOM 810 C CA . GLY A 1 127 ? 28.779 25.317 34.316 1.00 18.05 127 GLY A CA 1
ATOM 811 C C . GLY A 1 127 ? 29.330 24.153 35.146 1.00 20.20 127 GLY A C 1
ATOM 812 O O . GLY A 1 127 ? 28.577 23.290 35.615 1.00 18.98 127 GLY A O 1
ATOM 813 N N . SER A 1 128 ? 30.646 24.181 35.373 1.00 20.04 128 SER A N 1
ATOM 814 C CA . SER A 1 128 ? 31.273 23.001 36.006 1.00 21.56 128 SER A CA 1
ATOM 815 C C . SER A 1 128 ? 30.824 22.755 37.489 1.00 21.72 128 SER A C 1
ATOM 816 O O . SER A 1 128 ? 30.798 21.620 37.927 1.00 22.37 128 SER A O 1
ATOM 819 N N . LYS A 1 129 ? 30.448 23.791 38.236 1.00 21.87 129 LYS A N 1
ATOM 820 C CA . LYS A 1 129 ? 29.975 23.605 39.649 1.00 25.03 129 LYS A CA 1
ATOM 821 C C . LYS A 1 129 ? 28.458 23.470 39.762 1.00 23.89 129 LYS A C 1
ATOM 822 O O . LYS A 1 129 ? 27.913 22.658 40.564 1.00 22.86 129 LYS A O 1
ATOM 824 N N . GLY A 1 130 ? 27.760 24.297 38.982 1.00 20.98 130 GLY A N 1
ATOM 825 C CA . GLY A 1 130 ? 26.313 24.289 38.973 1.00 20.98 130 GLY A CA 1
ATOM 826 C C . GLY A 1 130 ? 25.778 23.036 38.343 1.00 21.03 130 GLY A C 1
ATOM 827 O O . GLY A 1 130 ? 24.723 22.569 38.773 1.00 21.38 130 GLY A O 1
ATOM 828 N N . LYS A 1 131 ? 26.428 22.594 37.256 1.00 20.35 131 LYS A N 1
ATOM 829 C CA . LYS A 1 131 ? 26.092 21.322 36.568 1.00 22.04 131 LYS A CA 1
ATOM 830 C C . LYS A 1 131 ? 24.724 21.197 35.866 1.00 22.88 131 LYS A C 1
ATOM 831 O O . LYS A 1 131 ? 24.543 20.279 35.105 1.00 27.58 131 LYS A O 1
ATOM 833 N N . LYS A 1 132 ? 23.744 22.036 36.217 1.00 19.69 132 LYS A N 1
ATOM 834 C CA . LYS A 1 132 ? 22.401 22.053 35.585 1.00 16.59 132 LYS A CA 1
ATOM 835 C C . LYS A 1 132 ? 22.118 23.521 35.299 1.00 13.85 132 LYS A C 1
ATOM 836 O O . LYS A 1 132 ? 22.756 24.423 35.896 1.00 14.79 132 LYS A O 1
ATOM 842 N N . PRO A 1 133 ? 21.181 23.798 34.407 1.00 11.25 133 PRO A N 1
ATOM 843 C CA . PRO A 1 133 ? 21.006 25.207 34.077 1.00 10.64 133 PRO A CA 1
ATOM 844 C C . PRO A 1 133 ? 20.082 25.936 35.062 1.00 9.83 133 PRO A C 1
ATOM 845 O O . PRO A 1 133 ? 19.022 25.394 35.408 1.00 10.94 133 PRO A O 1
ATOM 849 N N . LEU A 1 134 ? 20.473 27.128 35.493 1.00 8.89 134 LEU A N 1
ATOM 850 C CA . LEU A 1 134 ? 19.603 27.977 36.368 1.00 8.81 134 LEU A CA 1
ATOM 851 C C . LEU A 1 134 ? 18.343 28.346 35.583 1.00 9.27 134 LEU A C 1
ATOM 852 O O . LEU A 1 134 ? 17.236 28.332 36.106 1.00 9.56 134 LEU A O 1
ATOM 857 N N . LEU A 1 135 ? 18.496 28.596 34.269 1.00 8.88 135 LEU A N 1
ATOM 858 C CA . LEU A 1 135 ? 17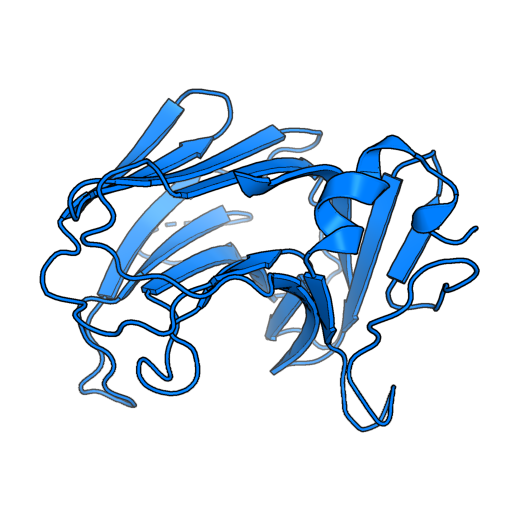.365 29.052 33.436 1.00 8.11 135 LEU A CA 1
ATOM 859 C C . LEU A 1 135 ? 17.477 28.370 32.081 1.00 8.04 135 LEU A C 1
ATOM 860 O O . LEU A 1 135 ? 18.563 28.361 31.475 1.00 8.46 135 LEU A O 1
ATOM 865 N N . ARG A 1 136 ? 16.356 27.832 31.606 1.00 7.35 136 ARG A N 1
ATOM 866 C CA . ARG A 1 136 ? 16.212 27.431 30.202 1.00 7.43 136 ARG A CA 1
ATOM 867 C C . ARG A 1 136 ? 15.015 28.174 29.635 1.00 7.71 136 ARG A C 1
ATOM 868 O O . ARG A 1 136 ? 13.914 28.213 30.240 1.00 8.63 136 ARG A O 1
ATOM 876 N N . LEU A 1 137 ? 15.146 28.709 28.425 1.00 6.69 137 LEU A N 1
ATOM 877 C CA . LEU A 1 137 ? 14.001 29.278 27.669 1.00 6.76 137 LEU A CA 1
ATOM 878 C C . LEU A 1 137 ? 13.793 28.304 26.554 1.00 7.05 137 LEU A C 1
ATOM 879 O O . LEU A 1 137 ? 14.709 28.080 25.744 1.00 6.79 137 LEU A O 1
ATOM 884 N N . SER A 1 138 ? 12.600 27.701 26.475 1.00 7.25 138 SER A N 1
ATOM 885 C CA . SER A 1 138 ? 12.347 26.572 25.512 1.00 7.16 138 SER A CA 1
ATOM 886 C C . SER A 1 138 ? 11.058 26.751 24.744 1.00 7.68 138 SER A C 1
ATOM 887 O O . SER A 1 138 ? 10.247 27.628 25.063 1.00 8.40 138 SER A O 1
ATOM 890 N N . TRP A 1 139 ? 10.931 25.982 23.694 1.00 7.22 139 TRP A N 1
ATOM 891 C CA . TRP A 1 139 ? 9.735 25.934 22.885 1.00 8.01 139 TRP A CA 1
ATOM 892 C C . TRP A 1 139 ? 9.204 24.539 22.932 1.00 8.02 139 TRP A C 1
ATOM 893 O O . TRP A 1 139 ? 9.999 23.566 22.907 1.00 8.14 139 TRP A O 1
ATOM 904 N N . HIS A 1 140 ? 7.859 24.425 22.995 1.00 7.69 140 HIS A N 1
ATOM 905 C CA . HIS A 1 140 ? 7.199 23.106 23.082 1.00 8.43 140 HIS A CA 1
ATOM 906 C C . HIS A 1 140 ? 6.037 23.005 22.164 1.00 10.60 140 HIS A C 1
ATOM 907 O O . HIS A 1 140 ? 5.212 23.929 22.082 1.00 11.89 140 HIS A O 1
ATOM 914 N N . ASP A 1 141 ? 5.939 21.868 21.458 1.00 9.96 141 ASP A N 1
ATOM 915 C CA . ASP A 1 141 ? 4.713 21.612 20.695 1.00 12.19 141 ASP A CA 1
ATOM 916 C C . ASP A 1 141 ? 3.488 21.499 21.566 1.00 13.29 141 ASP A C 1
ATOM 917 O O . ASP A 1 141 ? 2.437 22.015 21.166 1.00 14.06 141 ASP A O 1
ATOM 922 N N . LYS A 1 142 ? 3.638 20.844 22.729 1.00 16.53 142 LYS A N 1
ATOM 923 C CA . LYS A 1 142 ? 2.547 20.571 23.644 1.00 18.58 142 LYS A CA 1
ATOM 924 C C . LYS A 1 142 ? 3.026 20.490 25.108 1.00 18.12 142 LYS A C 1
ATOM 925 O O . LYS A 1 142 ? 4.001 19.792 25.418 1.00 17.63 142 LYS A O 1
ATOM 929 N N . ARG A 1 143 ? 2.316 21.179 25.999 1.00 17.09 143 ARG A N 1
ATOM 930 C CA . ARG A 1 143 ? 2.619 21.183 27.436 1.00 17.53 143 ARG A CA 1
ATOM 931 C C . ARG A 1 143 ? 1.304 21.226 28.212 1.00 18.19 143 ARG A C 1
ATOM 932 O O . ARG A 1 143 ? 0.304 21.714 27.670 1.00 18.69 143 ARG A O 1
ATOM 940 N N . GLU A 1 144 ? 1.337 20.823 29.486 1.00 19.07 144 GLU A N 1
ATOM 941 C CA . GLU A 1 144 ? 0.177 21.042 30.388 1.00 20.26 144 GLU A CA 1
ATOM 942 C C . GLU A 1 144 ? 0.610 21.853 31.587 1.00 18.56 144 GLU A C 1
ATOM 943 O O . GLU A 1 144 ? 1.626 21.518 32.223 1.00 21.42 144 GLU A O 1
ATOM 945 N N . GLN A 1 145 ? -0.102 22.924 31.897 1.00 20.63 145 GLN A N 1
ATOM 946 C CA . GLN A 1 145 ? 0.112 23.656 33.118 1.00 23.31 145 GLN A CA 1
ATOM 947 C C . GLN A 1 145 ? -1.173 24.508 33.213 1.00 22.07 145 GLN A C 1
ATOM 948 O O . GLN A 1 145 ? -1.609 24.747 34.295 1.00 33.33 145 GLN A O 1
ATOM 954 N N . LEU A 1 150 ? -1.646 23.443 26.561 1.00 21.97 150 LEU A N 1
ATOM 955 C CA . LEU A 1 150 ? -0.954 24.498 25.788 1.00 20.36 150 LEU A CA 1
ATOM 956 C C . LEU A 1 150 ? -0.259 23.953 24.530 1.00 18.78 150 LEU A C 1
ATOM 957 O O . LEU A 1 150 ? 0.367 22.898 24.606 1.00 18.83 150 LEU A O 1
ATOM 962 N N . ARG A 1 151 ? -0.368 24.668 23.411 1.00 19.05 151 ARG A N 1
ATOM 963 C CA . ARG A 1 151 ? 0.235 24.270 22.125 1.00 17.95 151 ARG A CA 1
ATOM 964 C C . ARG A 1 151 ? 1.125 25.353 21.599 1.00 15.89 151 ARG A C 1
ATOM 965 O O . ARG A 1 151 ? 0.835 26.513 21.806 1.00 14.12 151 ARG A O 1
ATOM 973 N N . ASN A 1 152 ? 2.187 24.956 20.898 1.00 13.91 152 ASN A N 1
ATOM 974 C CA . ASN A 1 152 ? 3.054 25.973 20.235 1.00 12.47 152 ASN A CA 1
ATOM 975 C C . ASN A 1 152 ? 3.486 27.071 21.266 1.00 10.32 152 ASN A C 1
ATOM 976 O O . ASN A 1 152 ? 3.343 28.276 21.010 1.00 10.97 152 ASN A O 1
ATOM 981 N N . THR A 1 153 ? 4.054 26.632 22.413 1.00 10.11 153 THR A N 1
ATOM 982 C CA . THR A 1 153 ? 4.146 27.418 23.622 1.00 9.87 153 THR A CA 1
ATOM 983 C C . THR A 1 153 ? 5.620 27.619 24.080 1.00 10.18 153 THR A C 1
ATOM 984 O O . THR A 1 153 ? 6.456 26.688 23.906 1.00 10.82 153 THR A O 1
ATOM 988 N N . MET A 1 154 ? 5.943 28.796 24.616 1.00 9.36 154 MET A N 1
ATOM 989 C CA . MET A 1 154 ? 7.270 29.010 25.115 1.00 8.41 154 MET A CA 1
ATOM 990 C C . MET A 1 154 ? 7.271 28.910 26.648 1.00 9.54 154 MET A C 1
ATOM 991 O O . MET A 1 154 ? 6.270 29.244 27.332 1.00 8.49 154 MET A O 1
ATOM 996 N N . LEU A 1 155 ? 8.414 28.531 27.174 1.00 8.29 155 LEU A N 1
ATOM 997 C CA . LEU A 1 155 ? 8.479 28.266 28.631 1.00 8.30 155 LEU A CA 1
ATOM 998 C C . LEU A 1 155 ? 9.782 28.795 29.210 1.00 7.79 155 LEU A C 1
ATOM 999 O O . LEU A 1 155 ? 10.887 28.656 28.535 1.00 8.13 155 LEU A O 1
ATOM 1004 N N . ALA A 1 156 ? 9.721 29.372 30.437 1.00 6.98 156 ALA A N 1
ATOM 1005 C CA . ALA A 1 156 ? 10.922 29.625 31.230 1.00 7.93 156 ALA A CA 1
ATOM 1006 C C . ALA A 1 156 ? 10.972 28.618 32.379 1.00 8.88 156 ALA A C 1
ATOM 1007 O O . ALA A 1 156 ? 10.011 28.540 33.157 1.00 9.48 156 ALA A O 1
ATOM 1009 N N . THR A 1 157 ? 12.047 27.804 32.444 1.00 8.97 157 THR A N 1
ATOM 1010 C CA . THR A 1 157 ? 12.250 26.952 33.623 1.00 9.06 157 THR A CA 1
ATOM 1011 C C . THR A 1 157 ? 13.390 27.463 34.486 1.00 9.40 157 THR A C 1
ATOM 1012 O O . THR A 1 157 ? 14.498 27.642 34.024 1.00 8.04 157 THR A O 1
ATOM 1016 N N . VAL A 1 158 ? 13.094 27.782 35.769 1.00 8.71 158 VAL A N 1
ATOM 1017 C CA . VAL A 1 158 ? 14.084 28.298 36.687 1.00 9.65 158 VAL A CA 1
ATOM 1018 C C . VAL A 1 158 ? 14.305 27.157 37.690 1.00 9.49 158 VAL A C 1
ATOM 1019 O O . VAL A 1 158 ? 13.339 26.689 38.316 1.00 11.66 158 VAL A O 1
ATOM 1023 N N . ARG A 1 159 ? 15.553 26.679 37.779 1.00 10.00 159 ARG A N 1
ATOM 1024 C CA . ARG A 1 159 ? 15.797 25.633 38.768 1.00 10.38 159 ARG A CA 1
ATOM 1025 C C . ARG A 1 159 ? 15.909 26.253 40.138 1.00 10.70 159 ARG A C 1
ATOM 1026 O O . ARG A 1 159 ? 16.454 27.358 40.358 1.00 11.67 159 ARG A O 1
ATOM 1034 N N . LEU A 1 160 ? 15.328 25.492 41.087 1.00 11.63 160 LEU A N 1
ATOM 1035 C CA . LEU A 1 160 ? 15.409 25.821 42.523 1.00 14.27 160 LEU A CA 1
ATOM 1036 C C . LEU A 1 160 ? 16.464 25.007 43.246 1.00 13.05 160 LEU A C 1
ATOM 1037 O O . LEU A 1 160 ? 16.808 25.286 44.395 1.00 13.36 160 LEU A O 1
ATOM 1042 N N . ASN A 1 161 ? 17.019 24.020 42.556 1.00 13.53 161 ASN A N 1
ATOM 1043 C CA . ASN A 1 161 ? 18.221 23.331 43.063 1.00 14.43 161 ASN A CA 1
ATOM 1044 C C . ASN A 1 161 ? 18.964 22.707 41.855 1.00 14.02 161 ASN A C 1
ATOM 1045 O O . ASN A 1 161 ? 18.517 22.874 40.689 1.00 15.87 161 ASN A O 1
ATOM 1050 N N . ASN A 1 162 ? 20.112 22.040 42.100 1.00 14.86 162 ASN A N 1
ATOM 1051 C CA . ASN A 1 162 ? 20.831 21.462 40.968 1.00 15.04 162 ASN A CA 1
ATOM 1052 C C . ASN A 1 162 ? 20.764 19.929 40.942 1.00 16.73 162 ASN A C 1
ATOM 1053 O O . ASN A 1 162 ? 21.612 19.267 40.280 1.00 17.39 162 ASN A O 1
ATOM 1058 N N . LYS A 1 163 ? 19.779 19.383 41.673 1.00 18.14 163 LYS A N 1
ATOM 1059 C CA . LYS A 1 163 ? 19.658 17.936 41.843 1.00 20.69 163 LYS A CA 1
ATOM 1060 C C . LYS A 1 163 ? 19.085 17.297 40.599 1.00 20.09 163 LYS A C 1
ATOM 1061 O O . LYS A 1 163 ? 18.279 17.849 39.844 1.00 19.00 163 LYS A O 1
ATOM 1067 N N . SER A 1 164 ? 19.476 16.047 40.387 1.00 25.59 164 SER A N 1
ATOM 1068 C CA . SER A 1 164 ? 19.045 15.274 39.253 1.00 23.76 164 SER A CA 1
ATOM 1069 C C . SER A 1 164 ? 17.848 14.410 39.624 1.00 26.35 164 SER A C 1
ATOM 1070 O O . SER A 1 164 ? 17.494 14.300 40.789 1.00 28.69 164 SER A O 1
ATOM 1073 N N . GLY A 1 165 ? 17.279 13.778 38.612 1.00 28.52 165 GLY A N 1
ATOM 1074 C CA . GLY A 1 165 ? 16.176 12.847 38.779 1.00 30.58 165 GLY A CA 1
ATOM 1075 C C . GLY A 1 165 ? 14.997 13.496 39.471 1.00 34.31 165 GLY A C 1
ATOM 1076 O O . GLY A 1 165 ? 14.681 14.675 39.214 1.00 32.97 165 GLY A O 1
ATOM 1077 N N . ASP A 1 166 ? 14.377 12.734 40.371 1.00 29.67 166 ASP A N 1
ATOM 1078 C CA . ASP A 1 166 ? 13.166 13.157 41.118 1.00 29.02 166 ASP A CA 1
ATOM 1079 C C . ASP A 1 166 ? 13.407 14.239 42.206 1.00 28.00 166 ASP A C 1
ATOM 1080 O O . ASP A 1 166 ? 12.441 14.875 42.665 1.00 26.40 166 ASP A O 1
ATOM 1082 N N . ALA A 1 167 ? 14.675 14.459 42.609 1.00 23.58 167 ALA A N 1
ATOM 1083 C CA . ALA A 1 167 ? 14.979 15.427 43.631 1.00 21.09 167 ALA A CA 1
ATOM 1084 C C . ALA A 1 167 ? 15.049 16.832 43.021 1.00 20.95 167 ALA A C 1
ATOM 1085 O O . ALA A 1 167 ? 15.105 17.775 43.779 1.00 21.42 167 ALA A O 1
ATOM 1087 N N . GLY A 1 168 ? 15.034 16.924 41.686 1.00 20.86 168 GLY A N 1
ATOM 1088 C CA . GLY A 1 168 ? 15.041 18.270 41.016 1.00 19.06 168 GLY A CA 1
ATOM 1089 C C . GLY A 1 168 ? 13.793 19.073 41.372 1.00 17.29 168 GLY A C 1
ATOM 1090 O O . GLY A 1 168 ? 12.693 18.518 41.494 1.00 17.52 168 GLY A O 1
ATOM 1091 N N . ARG A 1 169 ? 13.973 20.377 41.605 1.00 16.03 169 ARG A N 1
ATOM 1092 C CA . ARG A 1 169 ? 12.863 21.288 41.903 1.00 16.50 169 ARG A CA 1
ATOM 1093 C C . ARG A 1 169 ? 12.969 22.464 40.919 1.00 14.90 169 ARG A C 1
ATOM 1094 O O . ARG A 1 169 ? 14.062 22.892 40.619 1.00 16.05 169 ARG A O 1
ATOM 1102 N N . PHE A 1 170 ? 11.803 22.961 40.515 1.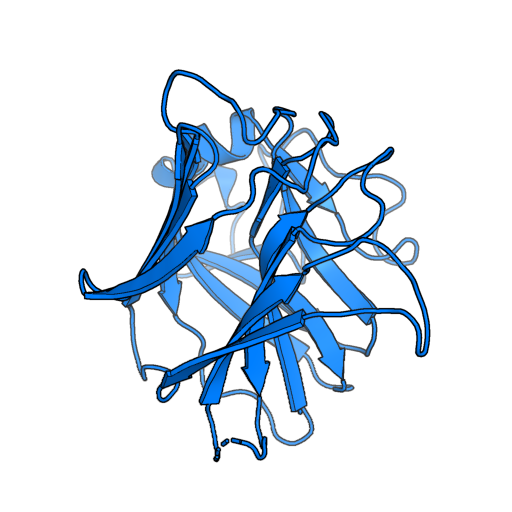00 14.00 170 PHE A N 1
ATOM 1103 C CA . PHE A 1 170 ? 11.737 23.970 39.420 1.00 12.38 170 PHE A CA 1
ATOM 1104 C C . PHE A 1 170 ? 10.632 24.939 39.666 1.00 13.31 170 PHE A C 1
ATOM 1105 O O . PHE A 1 170 ? 9.698 24.675 40.474 1.00 16.04 170 PHE A O 1
ATOM 1113 N N . LYS A 1 171 ? 10.709 26.109 39.017 1.00 13.58 171 LYS A N 1
ATOM 1114 C CA . LYS A 1 171 ? 9.553 27.001 38.766 1.00 12.67 171 LYS A CA 1
ATOM 1115 C C . LYS A 1 171 ? 9.324 27.018 37.273 1.00 13.84 171 LYS A C 1
ATOM 1116 O O . LYS A 1 171 ? 10.289 27.218 36.561 1.00 14.68 171 LYS A O 1
ATOM 1122 N N . LYS A 1 172 ? 8.151 26.735 36.819 1.00 12.33 172 LYS A N 1
ATOM 1123 C CA . LYS A 1 172 ? 7.829 26.732 35.346 1.00 11.84 172 LYS A CA 1
ATOM 1124 C C . LYS A 1 172 ? 6.993 27.985 35.107 1.00 13.09 172 LYS A C 1
ATOM 1125 O O . LYS A 1 172 ? 5.941 28.170 35.812 1.00 14.70 172 LYS A O 1
ATOM 1131 N N . ILE A 1 173 ? 7.428 28.852 34.192 1.00 11.95 173 ILE A N 1
ATOM 1132 C CA . ILE A 1 173 ? 6.668 30.075 33.872 1.00 11.29 173 ILE A CA 1
ATOM 1133 C C . ILE A 1 173 ? 6.294 30.053 32.426 1.00 12.86 173 ILE A C 1
ATOM 1134 O O . ILE A 1 173 ? 7.181 30.012 31.563 1.00 11.36 173 ILE A O 1
ATOM 1139 N N . VAL A 1 174 ? 4.991 30.103 32.134 1.00 11.28 174 VAL A N 1
ATOM 1140 C CA . VAL A 1 174 ? 4.494 30.083 30.735 1.00 13.06 174 VAL A CA 1
ATOM 1141 C C . VAL A 1 174 ? 4.784 31.432 30.051 1.00 12.29 174 VAL A C 1
ATOM 1142 O O . VAL A 1 174 ? 4.464 32.486 30.623 1.00 12.85 174 VAL A O 1
ATOM 1146 N N . LEU A 1 175 ? 5.481 31.445 28.901 1.00 10.75 175 LEU A N 1
ATOM 1147 C CA . LEU A 1 175 ? 5.835 32.766 28.300 1.00 12.10 175 LEU A CA 1
ATOM 1148 C C . LEU A 1 175 ? 4.896 33.023 27.116 1.00 11.71 175 LEU A C 1
ATOM 1149 O O . LEU A 1 175 ? 4.950 34.073 26.444 1.00 17.00 175 LEU A O 1
ATOM 1154 N N . GLY A 1 176 ? 3.981 32.122 26.859 1.00 10.89 176 GLY A N 1
ATOM 1155 C CA . GLY A 1 176 ? 3.025 32.414 25.759 1.00 11.32 176 GLY A CA 1
ATOM 1156 C C . GLY A 1 176 ? 3.315 31.774 24.435 1.00 10.40 176 GLY A C 1
ATOM 1157 O O . GLY A 1 176 ? 4.249 30.925 24.337 1.00 12.25 176 GLY A O 1
ATOM 1158 N N . THR A 1 177 ? 2.496 32.087 23.430 1.00 10.51 177 THR A N 1
ATOM 1159 C CA . THR A 1 177 ? 2.634 31.431 22.125 1.00 10.24 177 THR A CA 1
ATOM 1160 C C . THR A 1 177 ? 3.894 31.883 21.411 1.00 9.87 177 THR A C 1
ATOM 1161 O O . THR A 1 177 ? 4.307 33.039 21.538 1.00 11.26 177 THR A O 1
ATOM 1165 N N . ARG A 1 178 ? 4.538 30.930 20.734 1.00 9.58 178 ARG A N 1
ATOM 1166 C CA . ARG A 1 178 ? 5.693 31.298 19.861 1.00 8.50 178 ARG A CA 1
ATOM 1167 C C . ARG A 1 178 ? 5.274 32.470 18.948 1.00 9.12 178 ARG A C 1
ATOM 1168 O O . ARG A 1 178 ? 4.272 32.382 18.186 1.00 11.00 178 ARG A O 1
ATOM 1176 N N . PRO A 1 179 ? 6.037 33.558 18.983 1.00 9.32 179 PRO A N 1
ATOM 1177 C CA . PRO A 1 179 ? 5.723 34.582 18.022 1.00 8.69 179 PRO A CA 1
ATOM 1178 C C . PRO A 1 179 ? 5.952 34.094 16.576 1.00 9.90 179 PRO A C 1
ATOM 1179 O O . PRO A 1 179 ? 6.789 33.249 16.340 1.00 10.70 179 PRO A O 1
ATOM 1183 N N . SER A 1 180 ? 5.214 34.695 15.664 1.00 10.96 180 SER A N 1
ATOM 1184 C CA . SER A 1 180 ? 5.409 34.262 14.264 1.00 13.44 180 SER A CA 1
ATOM 1185 C C . SER A 1 180 ? 6.577 34.944 13.542 1.00 13.07 180 SER A C 1
ATOM 1186 O O . SER A 1 180 ? 7.084 34.390 12.512 1.00 12.93 180 SER A O 1
ATOM 1189 N N . GLY A 1 181 ? 7.034 36.036 14.099 1.00 14.28 181 GLY A N 1
ATOM 1190 C CA . GLY A 1 181 ? 8.208 36.788 13.571 1.00 13.02 181 GLY A CA 1
ATOM 1191 C C . GLY A 1 181 ? 9.196 37.174 14.676 1.00 13.30 181 GLY A C 1
ATOM 1192 O O . GLY A 1 181 ? 9.369 36.434 15.670 1.00 13.78 181 GLY A O 1
ATOM 1193 N N . ARG A 1 182 ? 9.891 38.279 14.473 1.00 11.77 182 ARG A N 1
ATOM 1194 C CA . ARG A 1 182 ? 10.987 38.617 15.394 1.00 12.96 182 ARG A CA 1
ATOM 1195 C C . ARG A 1 182 ? 10.406 38.983 16.752 1.00 13.32 182 ARG A C 1
ATOM 1196 O O . ARG A 1 182 ? 9.346 39.620 16.861 1.00 14.20 182 ARG A O 1
ATOM 1204 N N . PHE A 1 183 ? 11.151 38.657 17.773 1.00 9.85 183 PHE A N 1
ATOM 1205 C CA . PHE A 1 183 ? 10.872 39.146 19.161 1.00 8.47 183 PHE A CA 1
ATOM 1206 C C . PHE A 1 183 ? 12.191 39.406 19.885 1.00 9.08 183 PHE A C 1
ATOM 1207 O O . PHE A 1 183 ? 13.267 38.913 19.501 1.00 9.11 183 PHE A O 1
ATOM 1215 N N . VAL A 1 184 ? 12.099 40.194 20.941 1.00 8.98 184 VAL A N 1
ATOM 1216 C CA . VAL A 1 184 ? 13.240 40.519 21.765 1.00 9.83 184 VAL A CA 1
ATOM 1217 C C . VAL A 1 184 ? 13.199 39.728 23.080 1.00 9.89 184 VAL A C 1
ATOM 1218 O O . VAL A 1 184 ? 12.182 39.747 23.815 1.00 11.25 184 VAL A O 1
ATOM 1222 N N . ALA A 1 185 ? 14.275 38.970 23.353 1.00 8.73 185 ALA A N 1
ATOM 1223 C CA . ALA A 1 185 ? 14.402 38.250 24.659 1.00 8.70 185 ALA A CA 1
ATOM 1224 C C . ALA A 1 185 ? 15.552 38.859 25.450 1.00 8.39 185 ALA A C 1
ATOM 1225 O O . ALA A 1 185 ? 16.709 38.886 24.977 1.00 9.40 185 ALA A O 1
ATOM 1227 N N . ASP A 1 186 ? 15.299 39.241 26.697 1.00 7.86 186 ASP A N 1
ATOM 1228 C CA . ASP A 1 186 ? 16.264 40.013 27.498 1.00 8.52 186 ASP A CA 1
ATOM 1229 C C . ASP A 1 186 ? 16.350 39.403 28.885 1.00 9.04 186 ASP A C 1
ATOM 1230 O O . ASP A 1 186 ? 15.363 39.516 29.650 1.00 9.91 186 ASP A O 1
ATOM 1235 N N . VAL A 1 187 ? 17.465 38.715 29.131 1.00 8.59 187 VAL A N 1
ATOM 1236 C CA . VAL A 1 187 ? 17.718 37.975 30.407 1.00 8.92 187 VAL A CA 1
ATOM 1237 C C . VAL A 1 187 ? 18.671 38.765 31.218 1.00 9.55 187 VAL A C 1
ATOM 1238 O O . VAL A 1 187 ? 19.766 39.111 30.729 1.00 8.71 187 VAL A O 1
ATOM 1242 N N . ARG A 1 188 ? 18.302 39.027 32.510 1.00 9.32 188 ARG A N 1
ATOM 1243 C CA . ARG A 1 188 ? 19.239 39.792 33.314 1.00 11.14 188 ARG A CA 1
ATOM 1244 C C . ARG A 1 188 ? 19.363 39.073 34.688 1.00 11.00 188 ARG A C 1
ATOM 1245 O O . ARG A 1 188 ? 18.365 38.530 35.211 1.00 13.38 188 ARG A O 1
ATOM 1253 N N . VAL A 1 189 ? 20.543 39.164 35.276 1.00 12.16 189 VAL A N 1
ATOM 1254 C CA . VAL A 1 189 ? 20.776 38.709 36.697 1.00 12.62 189 VAL A CA 1
ATOM 1255 C C . VAL A 1 189 ? 21.458 39.878 37.411 1.00 13.80 189 VAL A C 1
ATOM 1256 O O . VAL A 1 189 ? 22.456 40.408 36.936 1.00 14.99 189 VAL A O 1
ATOM 1260 N N . GLU A 1 190 ? 20.918 40.272 38.566 1.00 14.22 190 GLU A N 1
ATOM 1261 C CA . GLU A 1 190 ? 21.511 41.429 39.251 1.00 18.70 190 GLU A CA 1
ATOM 1262 C C . GLU A 1 190 ? 21.105 41.286 40.702 1.00 17.98 190 GLU A C 1
ATOM 1263 O O . GLU A 1 190 ? 19.914 41.113 40.976 1.00 20.42 190 GLU A O 1
ATOM 1269 N N . ARG A 1 191 ? 22.075 41.393 41.604 1.00 20.93 191 ARG A N 1
ATOM 1270 C CA . ARG A 1 191 ? 21.790 41.385 43.076 1.00 21.26 191 ARG A CA 1
ATOM 1271 C C . ARG A 1 191 ? 20.882 40.168 43.393 1.00 17.77 191 ARG A C 1
ATOM 1272 O O . ARG A 1 191 ? 19.790 40.274 43.976 1.00 16.07 191 ARG A O 1
ATOM 1277 N N . SER A 1 192 ? 21.292 39.001 42.905 1.00 18.85 192 SER A N 1
ATOM 1278 C CA . SER A 1 192 ? 20.545 37.773 43.198 1.00 17.38 192 SER A CA 1
ATOM 1279 C C . SER A 1 192 ? 19.127 37.653 42.638 1.00 14.39 192 SER A C 1
ATOM 1280 O O . SER A 1 192 ? 18.374 36.838 43.100 1.00 16.02 192 SER A O 1
ATOM 1283 N N . ARG A 1 193 ? 18.748 38.427 41.599 1.00 12.88 193 ARG A N 1
ATOM 1284 C CA . ARG A 1 193 ? 17.443 38.450 41.066 1.00 13.99 193 ARG A CA 1
ATOM 1285 C C . ARG A 1 193 ? 17.560 38.134 39.537 1.00 13.57 193 ARG A C 1
ATOM 1286 O O . ARG A 1 193 ? 18.302 38.808 38.858 1.00 13.64 193 ARG A O 1
ATOM 1294 N N . LEU A 1 194 ? 16.765 37.215 39.075 1.00 12.28 194 LEU A N 1
ATOM 1295 C CA . LEU A 1 194 ? 16.777 36.855 37.630 1.00 10.90 194 LEU A CA 1
ATOM 1296 C C . LEU A 1 194 ? 15.520 37.429 36.996 1.00 11.30 194 LEU A C 1
ATOM 1297 O O . LEU A 1 194 ? 14.362 37.170 37.466 1.00 11.81 194 LEU A O 1
ATOM 1302 N N . THR A 1 195 ? 15.646 38.148 35.870 1.00 10.36 195 THR A N 1
ATOM 1303 C CA . THR A 1 195 ? 14.444 38.618 35.179 1.00 9.70 195 THR A CA 1
ATOM 1304 C C . THR A 1 195 ? 14.514 38.229 33.716 1.00 10.46 195 THR A C 1
ATOM 1305 O O . THR A 1 195 ? 15.628 38.095 33.159 1.00 10.13 195 THR A O 1
ATOM 1309 N N . VAL A 1 196 ? 13.356 37.960 33.150 1.00 8.83 196 VAL A N 1
ATOM 1310 C CA . VAL A 1 196 ? 13.226 37.778 31.664 1.00 9.08 196 VAL A CA 1
ATOM 1311 C C . VAL A 1 196 ? 12.179 38.729 31.172 1.00 10.08 196 VAL A C 1
ATOM 1312 O O . VAL A 1 196 ? 11.058 38.662 31.634 1.00 9.97 196 VAL A O 1
ATOM 1316 N N . ARG A 1 197 ? 12.512 39.509 30.121 1.00 11.17 197 ARG A N 1
ATOM 1317 C CA . ARG A 1 197 ? 11.550 40.368 29.426 1.00 11.36 197 ARG A CA 1
ATOM 1318 C C . ARG A 1 197 ? 11.415 39.880 27.990 1.00 12.18 197 ARG A C 1
ATOM 1319 O O . ARG A 1 197 ? 12.442 39.658 27.349 1.00 11.26 197 ARG A O 1
ATOM 1327 N N . LEU A 1 198 ? 10.200 39.614 27.533 1.00 10.40 198 LEU A N 1
ATOM 1328 C CA . LEU A 1 198 ? 9.922 39.266 26.118 1.00 12.85 198 LEU A CA 1
ATOM 1329 C C . LEU A 1 198 ? 9.157 40.391 25.532 1.00 13.55 198 LEU A C 1
ATOM 1330 O O . LEU A 1 198 ? 8.122 40.773 26.074 1.00 14.54 198 LEU A O 1
ATOM 1335 N N . ASN A 1 199 ? 9.673 40.953 24.443 1.00 12.00 199 ASN A N 1
ATOM 1336 C CA . ASN A 1 199 ? 9.132 42.168 23.849 1.00 14.82 199 ASN A CA 1
ATOM 1337 C C . ASN A 1 199 ? 8.724 43.142 24.932 1.00 14.92 199 ASN A C 1
ATOM 1338 O O . ASN A 1 199 ? 7.623 43.704 24.859 1.00 19.85 199 ASN A O 1
ATOM 1343 N N . GLY A 1 200 ? 9.624 43.391 25.862 1.00 15.32 200 GLY A N 1
ATOM 1344 C CA . GLY A 1 200 ? 9.502 44.487 26.894 1.00 17.38 200 GLY A CA 1
ATOM 1345 C C . GLY A 1 200 ? 8.641 44.078 28.076 1.00 18.09 200 GLY A C 1
ATOM 1346 O O . GLY A 1 200 ? 8.563 44.813 29.053 1.00 20.72 200 GLY A O 1
ATOM 1347 N N . ARG A 1 201 ? 7.993 42.938 28.006 1.00 14.90 201 ARG A N 1
ATOM 1348 C CA . ARG A 1 201 ? 7.078 42.517 29.101 1.00 15.55 201 ARG A CA 1
ATOM 1349 C C . ARG A 1 201 ? 7.827 41.597 30.054 1.00 15.24 201 ARG A C 1
ATOM 1350 O O . ARG A 1 201 ? 8.368 40.539 29.651 1.00 14.94 201 ARG A O 1
ATOM 1352 N N . LYS A 1 202 ? 7.967 42.045 31.301 1.00 17.20 202 LYS A N 1
ATOM 1353 C CA . LYS A 1 202 ? 8.694 41.267 32.340 1.00 13.82 202 LYS A CA 1
ATOM 1354 C C . LYS A 1 202 ? 7.856 40.076 32.778 1.00 17.69 202 LYS A C 1
ATOM 1355 O O . LYS A 1 202 ? 6.936 40.212 33.627 1.00 19.66 202 LYS A O 1
ATOM 1361 N N . LEU A 1 203 ? 8.212 38.894 32.285 1.00 12.85 203 LEU A N 1
ATOM 1362 C CA . LEU A 1 203 ? 7.404 37.705 32.512 1.00 13.61 203 LEU A CA 1
ATOM 1363 C C . LEU A 1 203 ? 8.031 36.798 33.560 1.00 13.01 203 LEU A C 1
ATOM 1364 O O . LEU A 1 203 ? 7.340 35.919 34.092 1.00 12.95 203 LEU A O 1
ATOM 1369 N N . VAL A 1 204 ? 9.305 36.976 33.836 1.00 11.89 204 VAL A N 1
ATOM 1370 C CA . VAL A 1 204 ? 9.993 36.234 34.918 1.00 11.49 204 VAL A CA 1
ATOM 1371 C C . VAL A 1 204 ? 10.706 37.242 35.793 1.00 11.42 204 VAL A C 1
ATOM 1372 O O . VAL A 1 204 ? 11.402 38.107 35.332 1.00 10.45 204 VAL A O 1
ATOM 1376 N N . ASP A 1 205 ? 10.554 37.086 37.131 1.00 13.36 205 ASP A N 1
ATOM 1377 C CA . ASP A 1 205 ? 11.273 37.919 38.107 1.00 12.40 205 ASP A CA 1
ATOM 1378 C C . ASP A 1 205 ? 11.308 37.104 39.387 1.00 13.22 205 ASP A C 1
ATOM 1379 O O . ASP A 1 205 ? 10.302 37.015 40.099 1.00 15.81 205 ASP A O 1
ATOM 1384 N N . GLU A 1 206 ? 12.470 36.550 39.647 1.00 13.53 206 GLU A N 1
ATOM 1385 C CA . GLU A 1 206 ? 12.604 35.573 40.701 1.00 13.17 206 GLU A CA 1
ATOM 1386 C C . GLU A 1 206 ? 13.865 35.822 41.492 1.00 12.69 206 GLU A C 1
ATOM 1387 O O . GLU A 1 206 ? 14.943 36.173 40.977 1.00 13.02 206 GLU A O 1
ATOM 1393 N N . ASP A 1 207 ? 13.785 35.573 42.819 1.00 11.86 207 ASP A N 1
ATOM 1394 C CA . ASP A 1 207 ? 14.963 35.410 43.597 1.00 12.21 207 ASP A CA 1
ATOM 1395 C C . ASP A 1 207 ? 15.696 34.121 43.195 1.00 12.62 207 ASP A C 1
ATOM 1396 O O . ASP A 1 207 ? 15.066 33.058 42.996 1.00 15.81 207 ASP A O 1
ATOM 1401 N N . VAL A 1 208 ? 16.998 34.287 43.011 1.00 11.28 208 VAL A N 1
ATOM 1402 C CA . VAL A 1 208 ? 17.932 33.168 42.754 1.00 11.67 208 VAL A CA 1
ATOM 1403 C C . VAL A 1 208 ? 19.109 33.079 43.721 1.00 13.85 208 VAL A C 1
ATOM 1404 O O . VAL A 1 208 ? 20.127 32.410 43.417 1.00 14.84 208 VAL A O 1
ATOM 1408 N N . GLY A 1 209 ? 19.023 33.785 44.868 1.00 13.76 209 GLY A N 1
ATOM 1409 C CA . GLY A 1 209 ? 20.134 33.849 45.804 1.00 13.68 209 GLY A CA 1
ATOM 1410 C C . GLY A 1 209 ? 20.584 32.469 46.324 1.00 13.26 209 GLY A C 1
ATOM 1411 O O . GLY A 1 209 ? 21.747 32.324 46.751 1.00 18.41 209 GLY A O 1
ATOM 1412 N N . TYR A 1 210 ? 19.699 31.478 46.323 1.00 15.03 210 TYR A N 1
ATOM 1413 C CA . TYR A 1 210 ? 20.044 30.083 46.706 1.00 15.09 210 TYR A CA 1
ATOM 1414 C C . TYR A 1 210 ? 21.101 29.446 45.752 1.00 16.68 210 TYR A C 1
ATOM 1415 O O . TYR A 1 210 ? 21.794 28.477 46.128 1.00 16.72 210 TYR A O 1
ATOM 1424 N N . TRP A 1 211 ? 21.199 29.966 44.525 1.00 15.12 211 TRP A N 1
ATOM 1425 C CA . TRP A 1 211 ? 22.081 29.378 43.514 1.00 15.95 211 TRP A CA 1
ATOM 1426 C C . TRP A 1 211 ? 23.458 29.969 43.688 1.00 17.65 211 TRP A C 1
ATOM 1427 O O . TRP A 1 211 ? 23.798 30.978 43.077 1.00 19.89 211 TRP A O 1
ATOM 1438 N N . THR A 1 212 ? 24.257 29.325 44.522 1.00 17.07 212 THR A N 1
ATOM 1439 C CA . THR A 1 212 ? 25.514 29.890 44.948 1.00 20.51 212 THR A CA 1
ATOM 1440 C C . THR A 1 212 ? 26.708 29.696 43.991 1.00 20.67 212 THR A C 1
ATOM 1441 O O . THR A 1 212 ? 27.782 30.237 44.246 1.00 20.62 212 THR A O 1
ATOM 1445 N N . TYR A 1 213 ? 26.522 28.931 42.903 1.00 20.18 213 TYR A N 1
ATOM 1446 C CA . TYR A 1 213 ? 27.632 28.523 42.089 1.00 19.64 213 TYR A CA 1
ATOM 1447 C C . TYR A 1 213 ? 28.204 29.719 41.331 1.00 18.20 213 TYR A C 1
ATOM 1448 O O . TYR A 1 213 ? 27.489 30.676 40.956 1.00 19.92 213 TYR A O 1
ATOM 1457 N N . SER A 1 214 ? 29.515 29.718 41.145 1.00 18.99 214 SER A N 1
ATOM 1458 C CA . SER A 1 214 ? 30.162 30.877 40.558 1.00 19.25 214 SER A CA 1
ATOM 1459 C C . SER A 1 214 ? 30.517 30.629 39.065 1.00 20.70 214 SER A C 1
ATOM 1460 O O . SER A 1 214 ? 31.146 31.477 38.418 1.00 20.59 214 SER A O 1
ATOM 1463 N N . THR A 1 215 ? 30.027 29.502 38.537 1.00 19.88 215 THR A N 1
ATOM 1464 C CA . THR A 1 215 ? 30.386 29.087 37.134 1.00 17.98 215 THR A CA 1
ATOM 1465 C C . THR A 1 215 ? 29.280 29.320 36.128 1.00 17.88 215 THR A C 1
ATOM 1466 O O . THR A 1 215 ? 29.213 28.570 35.149 1.00 17.25 215 THR A O 1
ATOM 1470 N N . ASN A 1 216 ? 28.414 30.324 36.372 1.00 15.46 216 ASN A N 1
ATOM 1471 C CA . ASN A 1 216 ? 27.269 30.477 35.482 1.00 12.59 216 ASN A CA 1
ATOM 1472 C C . ASN A 1 216 ? 27.719 31.243 34.240 1.00 11.10 216 ASN A C 1
ATOM 1473 O O . ASN A 1 216 ? 28.564 32.142 34.303 1.00 14.29 216 ASN A O 1
ATOM 1478 N N . TYR A 1 217 ? 27.070 30.955 33.103 1.00 11.47 217 TYR A N 1
ATOM 1479 C CA . TYR A 1 217 ? 27.308 31.731 31.899 1.00 9.88 217 TYR A CA 1
ATOM 1480 C C . TYR A 1 217 ? 26.065 31.616 31.021 1.00 8.97 217 TYR A C 1
ATOM 1481 O O . TYR A 1 217 ? 25.250 30.718 31.155 1.00 9.35 217 TYR A O 1
ATOM 1490 N N . PHE A 1 218 ? 25.966 32.566 30.096 1.00 8.81 218 PHE A N 1
ATOM 1491 C CA . PHE A 1 218 ? 24.904 32.565 29.134 1.00 8.79 218 PHE A CA 1
ATOM 1492 C C . PHE A 1 218 ? 25.162 31.593 27.977 1.00 8.94 218 PHE A C 1
ATOM 1493 O O . PHE A 1 218 ? 26.315 31.283 27.622 1.00 7.73 218 PHE A O 1
ATOM 1501 N N . LYS A 1 219 ? 24.085 31.091 27.389 1.00 9.05 219 LYS A N 1
ATOM 1502 C CA . LYS A 1 219 ? 24.109 30.285 26.157 1.00 7.94 219 LYS A CA 1
ATOM 1503 C C . LYS A 1 219 ? 22.971 30.746 25.241 1.00 7.30 219 LYS A C 1
ATOM 1504 O O . LYS A 1 219 ? 21.970 31.162 25.690 1.00 7.72 219 LYS A O 1
ATOM 1510 N N . ALA A 1 220 ? 23.176 30.621 23.952 1.00 6.78 220 ALA A N 1
ATOM 1511 C CA . ALA A 1 220 ? 22.111 30.979 23.016 1.00 6.92 220 ALA A CA 1
ATOM 1512 C C . ALA A 1 220 ? 22.318 30.119 21.808 1.00 7.69 220 ALA A C 1
ATOM 1513 O O . ALA A 1 220 ? 23.442 29.913 21.396 1.00 8.19 220 ALA A O 1
ATOM 1515 N N . GLY A 1 221 ? 21.214 29.663 21.188 1.00 6.91 221 GLY A N 1
ATOM 1516 C CA . GLY A 1 221 ? 21.326 28.889 19.913 1.00 6.70 221 GLY A CA 1
ATOM 1517 C C . GLY A 1 221 ? 20.223 27.865 19.887 1.00 7.49 221 GLY A C 1
ATOM 1518 O O . GLY A 1 221 ? 19.054 28.233 20.041 1.00 7.91 221 GLY A O 1
ATOM 1519 N N . VAL A 1 222 ? 20.553 26.601 19.609 1.00 7.44 222 VAL A N 1
ATOM 1520 C CA . VAL A 1 222 ? 19.516 25.563 19.588 1.00 7.56 222 VAL A CA 1
ATOM 1521 C C . VAL A 1 222 ? 20.007 24.306 20.267 1.00 7.43 222 VAL A C 1
ATOM 1522 O O . VAL A 1 222 ? 21.090 23.806 19.955 1.00 8.20 222 VAL A O 1
ATOM 1526 N N . TYR A 1 223 ? 19.212 23.779 21.213 1.00 7.18 223 TYR A N 1
ATOM 1527 C CA . TYR A 1 223 ? 19.649 22.641 21.974 1.00 7.81 223 TYR A CA 1
ATOM 1528 C C . TYR A 1 223 ? 18.373 21.803 22.050 1.00 7.64 223 TYR A C 1
ATOM 1529 O O . TYR A 1 223 ? 17.414 22.172 22.750 1.00 8.29 223 TYR A O 1
ATOM 1538 N N . VAL A 1 224 ? 18.341 20.684 21.280 1.00 6.83 224 VAL A N 1
ATOM 1539 C CA . VAL A 1 224 ? 17.069 19.901 21.121 1.00 7.81 224 VAL A CA 1
ATOM 1540 C C . VAL A 1 224 ? 16.909 18.950 22.324 1.00 7.81 224 VAL A C 1
ATOM 1541 O O . VAL A 1 224 ? 17.886 18.228 22.693 1.00 8.67 224 VAL A O 1
ATOM 1545 N N . GLN A 1 225 ? 15.699 18.929 22.916 1.00 7.53 225 GLN A N 1
ATOM 1546 C CA . GLN A 1 225 ? 15.445 17.946 23.967 1.00 8.04 225 GLN A CA 1
ATOM 1547 C C . GLN A 1 225 ? 14.772 16.715 23.383 1.00 10.37 225 GLN A C 1
ATOM 1548 O O . GLN A 1 225 ? 15.116 15.556 23.742 1.00 13.13 225 GLN A O 1
ATOM 1554 N N . GLU A 1 226 ? 13.767 16.951 22.580 1.00 9.75 226 GLU A N 1
ATOM 1555 C CA . GLU A 1 226 ? 12.971 15.887 21.926 1.00 10.42 226 GLU A CA 1
ATOM 1556 C C . GLU A 1 226 ? 12.575 16.237 20.540 1.00 10.41 226 GLU A C 1
ATOM 1557 O O . GLU A 1 226 ? 11.851 17.201 20.330 1.00 11.22 226 GLU A O 1
ATOM 1563 N N . GLY A 1 227 ? 13.064 15.496 19.526 1.00 9.76 227 GLY A N 1
ATOM 1564 C CA . GLY A 1 227 ? 12.754 15.764 18.138 1.00 10.14 227 GLY A CA 1
ATOM 1565 C C . GLY A 1 227 ? 13.895 15.229 17.274 1.00 11.27 227 GLY A C 1
ATOM 1566 O O . GLY A 1 227 ? 15.026 15.655 17.361 1.00 12.70 227 GLY A O 1
ATOM 1567 N N . SER A 1 228 ? 13.557 14.257 16.418 1.00 10.44 228 SER A N 1
ATOM 1568 C CA . SER A 1 228 ? 14.497 13.854 15.364 1.00 11.10 228 SER A CA 1
ATOM 1569 C C . SER A 1 228 ? 14.805 14.889 14.253 1.00 10.91 228 SER A C 1
ATOM 1570 O O . SER A 1 228 ? 15.990 14.951 13.789 1.00 11.23 228 SER A O 1
ATOM 1573 N N . PRO A 1 229 ? 13.816 15.678 13.831 1.00 11.79 229 PRO A N 1
ATOM 1574 C CA . PRO A 1 229 ? 14.106 16.607 12.751 1.00 12.64 229 PRO A CA 1
ATOM 1575 C C . PRO A 1 229 ? 14.972 17.768 13.216 1.00 10.66 229 PRO A C 1
ATOM 1576 O O . PRO A 1 229 ? 15.213 17.951 14.430 1.00 12.03 229 PRO A O 1
ATOM 1580 N N . ASP A 1 230 ? 15.427 18.522 12.221 1.00 12.23 230 ASP A N 1
ATOM 1581 C CA . ASP A 1 230 ? 16.182 19.746 12.521 1.00 11.29 230 ASP A CA 1
ATOM 1582 C C . ASP A 1 230 ? 15.292 20.838 13.129 1.00 11.48 230 ASP A C 1
ATOM 1583 O O . ASP A 1 230 ? 14.173 21.110 12.632 1.00 13.02 230 ASP A O 1
ATOM 1588 N N . ALA A 1 231 ? 15.812 21.430 14.200 1.00 9.92 231 ALA A N 1
ATOM 1589 C CA . ALA A 1 231 ? 15.261 22.703 14.734 1.00 8.45 231 ALA A CA 1
ATOM 1590 C C . ALA A 1 231 ? 16.195 23.846 14.266 1.00 8.62 231 ALA A C 1
ATOM 1591 O O . ALA A 1 231 ? 17.385 23.739 14.293 1.00 8.86 231 ALA A O 1
ATOM 1593 N N . ARG A 1 232 ? 15.579 25.008 14.032 1.00 9.30 232 ARG A N 1
ATOM 1594 C CA . ARG A 1 232 ? 16.303 26.186 13.514 1.00 8.99 232 ARG A CA 1
ATOM 1595 C C . ARG A 1 232 ? 15.966 27.371 14.433 1.00 8.37 232 ARG A C 1
ATOM 1596 O O . ARG A 1 232 ? 14.779 27.700 14.673 1.00 10.62 232 ARG A O 1
ATOM 1602 N N . VAL A 1 233 ? 17.001 28.120 14.813 1.00 7.81 233 VAL A N 1
ATOM 1603 C CA . VAL A 1 233 ? 16.836 29.319 15.658 1.00 7.54 233 VAL A CA 1
ATOM 1604 C C . VAL A 1 233 ? 17.625 30.429 14.933 1.00 8.03 233 VAL A C 1
ATOM 1605 O O . VAL A 1 233 ? 18.800 30.247 14.618 1.00 8.82 233 VAL A O 1
ATOM 1609 N N . VAL A 1 234 ? 16.894 31.515 14.674 1.00 7.30 234 VAL A N 1
ATOM 1610 C CA . VAL A 1 234 ? 17.439 32.601 13.768 1.00 6.84 234 VAL A CA 1
ATOM 1611 C C . VAL A 1 234 ? 17.704 33.833 14.605 1.00 7.33 234 VAL A C 1
ATOM 1612 O O . VAL A 1 234 ? 16.744 34.494 15.076 1.00 7.69 234 VAL A O 1
ATOM 1616 N N . PHE A 1 235 ? 19.003 34.164 14.825 1.00 6.66 235 PHE A N 1
ATOM 1617 C CA . PHE A 1 235 ? 19.283 35.409 15.525 1.00 7.27 235 PHE A CA 1
ATOM 1618 C C . PHE A 1 235 ? 19.493 36.572 14.528 1.00 7.23 235 PHE A C 1
ATOM 1619 O O . PHE A 1 235 ? 20.352 36.541 13.678 1.00 9.90 235 PHE A O 1
ATOM 1627 N N . HIS A 1 236 ? 18.728 37.630 14.763 1.00 7.26 236 HIS A N 1
ATOM 1628 C CA . HIS A 1 236 ? 18.946 38.929 14.079 1.00 7.92 236 HIS A CA 1
ATOM 1629 C C . HIS A 1 236 ? 19.877 39.808 14.809 1.00 9.51 236 HIS A C 1
ATOM 1630 O O . HIS A 1 236 ? 20.507 40.703 14.174 1.00 10.96 236 HIS A O 1
ATOM 1637 N N . GLY A 1 237 ? 19.999 39.647 16.151 1.00 8.20 237 GLY A N 1
ATOM 1638 C CA . GLY A 1 237 ? 20.969 40.387 16.910 1.00 8.06 237 GLY A CA 1
ATOM 1639 C C . GLY A 1 237 ? 21.190 39.624 18.253 1.00 7.29 237 GLY A C 1
ATOM 1640 O O . GLY A 1 237 ? 20.298 38.902 18.718 1.00 8.75 237 GLY A O 1
ATOM 1641 N N . LEU A 1 238 ? 22.400 39.737 18.802 1.00 7.91 238 LEU A N 1
ATOM 1642 C CA . LEU A 1 238 ? 22.709 39.083 20.111 1.00 8.07 238 LEU A CA 1
ATOM 1643 C C . LEU A 1 238 ? 23.848 39.796 20.733 1.00 9.50 238 LEU A C 1
ATOM 1644 O O . LEU A 1 238 ? 24.921 39.968 20.099 1.00 10.46 238 LEU A O 1
ATOM 1649 N N . THR A 1 239 ? 23.640 40.247 21.976 1.00 10.07 239 THR A N 1
ATOM 1650 C CA . THR A 1 239 ? 24.655 40.993 22.687 1.00 11.16 239 THR A CA 1
ATOM 1651 C C . THR A 1 239 ? 24.650 40.590 24.152 1.00 11.82 239 THR A C 1
ATOM 1652 O O . THR A 1 239 ? 23.574 40.297 24.718 1.00 12.41 239 THR A O 1
ATOM 1656 N N . VAL A 1 240 ? 25.829 40.541 24.746 1.00 9.54 240 VAL A N 1
ATOM 1657 C CA . VAL A 1 240 ? 25.941 40.308 26.199 1.00 10.02 240 VAL A CA 1
ATOM 1658 C C . VAL A 1 240 ? 26.609 41.474 26.837 1.00 13.05 240 VAL A C 1
ATOM 1659 O O . VAL A 1 240 ? 27.293 42.240 26.179 1.00 14.97 240 VAL A O 1
ATOM 1663 N N . SER A 1 241 ? 26.348 41.650 28.131 1.00 13.36 241 SER A N 1
ATOM 1664 C CA . SER A 1 241 ? 26.955 42.749 28.918 1.00 15.46 241 SER A CA 1
ATOM 1665 C C . SER A 1 241 ? 26.919 42.393 30.388 1.00 17.16 241 SER A C 1
ATOM 1666 O O . SER A 1 241 ? 26.508 41.267 30.760 1.00 15.84 241 SER A O 1
#

InterPro domains:
  IPR013320 Concanavalin A-like lectin/glucanase domain superfamily [SSF49899] (61-240)
  IPR014895 Alginate lyase 2 [PF08787] (46-241)